Protein AF-A0A641RIV8-F1 (afdb_monomer)

Sequence (178 aa):
MSGKTATPTGSALTDTEFFAPLVSAWQPQDDQSTHAAYTASDLMTAEGSATTGEDNTLHLSFTMNHRMALAVIEMPNTVKYKFTDERIPDYAVSPATTFSGIAQPLRVNDGTYRYLVNHATPAPTIEGHYDEGSKEFTITPSGLSTGSYKRYKVDGAVTTVKDYTMQRGDYLLADGNL

Radius of gyration: 22.85 Å; Cα contacts (8 Å, |Δi|>4): 331; chains: 1; bounding box: 50×39×66 Å

Mean predicted aligned error: 6.69 Å

Organism: Bacteroides ovatus (NCBI:txid28116)

Foldseek 3Di:
DPDDDDDPPDPDDFQCRVCVVVLVPQFQALAPQDPVSVVVNFDWTWDKDWDQDPVRDIDIDTDIFTSWEKEKEFEAPWEWEDEPPPVDDIDIFGWDKDWDDSRHFYQDPVRITMGTGSQVDFGDKTWIATPVRPDIDIDGDDPTDTRYYDYDYDVNNHYHYDYDHDDPPDDQDPSRDD

pLDDT: mean 90.84, std 10.29, range [40.31, 98.56]

Nearest PDB structures (foldseek):
  4eps-assembly1_A-2  TM=7.536E-01  e=2.537E-13  Bacteroides ovatus ATCC 8483
  4wkt-assembly1_C  TM=4.722E-01  e=8.606E+00  Pseudomonas aeruginosa PAO1
  8t7u-assembly1_A  TM=2.986E-01  e=3.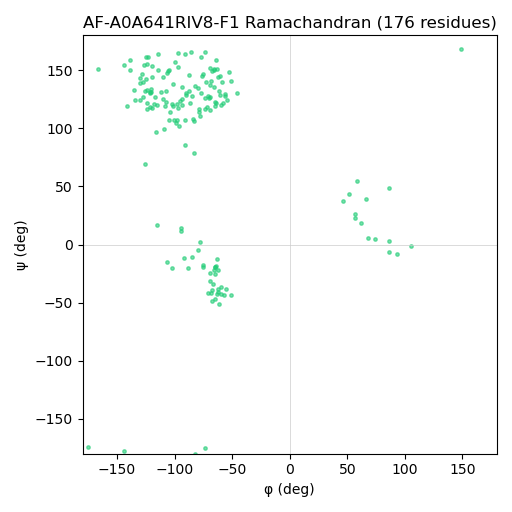696E+00  Mus musculus
  8vwh-assembly1_E  TM=3.343E-01  e=8.606E+00  Autographa californica multiple nucleopolyhedrovirus
  5nwh-assembly1_A  TM=2.648E-01  e=7.180E+00  Homo sapiens

Secondary structure (DSSP, 8-state):
--------SSPPPPHHHHTHHHHHH----SB--SHHHHHHH--EEEEEEEEE-TTSPEEEEEEEEE-SEEEEEE-S-EEEEEESSTTSPPEEE---EEE-SS-BPEE-TTS-EEEEE-TTSPPPPEEEEETTTTEEEEE---S--TT-EEEEEGGGG-EEEEEE---TT----TTS--

InterPro domains:
  IPR025049 Fimbrillin-like 1 [PF13149] (25-94)

Solvent-accessible surface area (backbone atoms only — not comparable to full-atom values): 10588 Å² total; per-residue (Å²): 138,86,86,82,78,79,76,76,90,65,80,85,70,53,39,66,66,72,41,38,72,59,65,75,68,54,70,42,55,51,59,17,54,41,72,67,44,36,57,74,36,60,50,62,50,50,50,72,50,77,49,75,47,97,86,73,46,77,46,75,49,69,59,75,41,53,60,36,14,35,44,35,39,36,59,32,71,22,39,33,40,39,42,72,54,80,89,47,75,72,45,75,31,54,60,68,68,49,64,75,40,71,34,29,51,20,74,46,96,88,66,34,31,41,40,65,35,40,61,93,48,90,51,69,51,38,29,30,29,26,69,94,64,77,41,75,51,77,44,71,70,72,96,58,45,69,55,38,73,48,81,44,54,45,88,73,33,42,67,47,78,40,84,38,77,90,55,94,84,70,62,77,44,96,77,58,51,116

Structure (mmCIF, N/CA/C/O backbone):
data_AF-A0A641RIV8-F1
#
_entry.id   AF-A0A641RIV8-F1
#
loop_
_atom_site.group_PDB
_atom_site.id
_atom_site.type_symbol
_atom_site.label_atom_id
_atom_site.label_alt_id
_atom_site.label_comp_id
_atom_site.label_asym_id
_atom_site.label_entity_id
_atom_site.label_seq_id
_atom_site.pdbx_PDB_ins_code
_atom_site.Cartn_x
_atom_site.Cartn_y
_atom_site.Cartn_z
_atom_site.occupancy
_atom_site.B_iso_or_equiv
_atom_site.auth_seq_id
_atom_site.auth_comp_id
_atom_site.auth_asym_id
_atom_site.auth_atom_id
_atom_site.pdbx_PDB_model_num
ATOM 1 N N . MET A 1 1 ? 28.780 -19.560 -31.909 1.00 43.38 1 MET A N 1
ATOM 2 C CA . MET A 1 1 ? 28.532 -18.406 -32.799 1.00 43.38 1 MET A CA 1
ATOM 3 C C . MET A 1 1 ? 29.410 -17.257 -32.331 1.00 43.38 1 MET A C 1
ATOM 5 O O . MET A 1 1 ? 29.075 -16.639 -31.334 1.00 43.38 1 MET A O 1
ATOM 9 N N . SER A 1 2 ? 30.547 -17.011 -32.986 1.00 40.31 2 SER A N 1
ATOM 10 C CA . SER A 1 2 ? 31.378 -15.835 -32.689 1.00 40.31 2 SER A CA 1
ATOM 11 C C . SER A 1 2 ? 30.914 -14.641 -33.518 1.00 40.31 2 SER A C 1
ATOM 13 O O . SER A 1 2 ? 30.757 -14.764 -34.730 1.00 40.31 2 SER A O 1
ATOM 15 N N . GLY A 1 3 ? 30.751 -13.487 -32.868 1.00 56.81 3 GLY A N 1
ATOM 16 C CA . GLY A 1 3 ? 30.917 -12.190 -33.529 1.00 56.81 3 GLY A CA 1
ATOM 17 C C . GLY A 1 3 ? 29.709 -11.598 -34.254 1.00 56.81 3 GLY A C 1
ATOM 18 O O . GLY A 1 3 ? 29.860 -11.107 -35.368 1.00 56.81 3 GLY A O 1
ATOM 19 N N . LYS A 1 4 ? 28.529 -11.558 -33.628 1.00 53.00 4 LYS A N 1
ATOM 20 C CA . LYS A 1 4 ? 27.480 -10.604 -34.033 1.00 53.00 4 LYS A CA 1
ATOM 21 C C . LYS A 1 4 ? 27.018 -9.772 -32.845 1.00 53.00 4 LYS A C 1
ATOM 23 O O . LYS A 1 4 ? 25.897 -9.916 -32.373 1.00 53.00 4 LYS A O 1
ATOM 28 N N . THR A 1 5 ? 27.897 -8.900 -32.365 1.00 52.22 5 THR A N 1
ATOM 29 C CA . THR A 1 5 ? 27.495 -7.802 -31.485 1.00 52.22 5 THR A CA 1
ATOM 30 C C . THR A 1 5 ? 26.998 -6.682 -32.389 1.00 52.22 5 THR A C 1
ATOM 32 O O . THR A 1 5 ? 27.789 -6.065 -33.100 1.00 52.22 5 THR A O 1
ATOM 35 N N . ALA A 1 6 ? 25.685 -6.460 -32.434 1.00 58.72 6 ALA A N 1
ATOM 36 C CA . ALA A 1 6 ? 25.157 -5.249 -33.046 1.00 58.72 6 ALA A CA 1
ATOM 37 C C . ALA A 1 6 ? 25.634 -4.066 -32.197 1.00 58.72 6 ALA A C 1
ATOM 39 O O . ALA A 1 6 ? 25.354 -4.021 -31.002 1.00 58.72 6 ALA A O 1
ATOM 40 N N . THR A 1 7 ? 26.396 -3.146 -32.786 1.00 52.12 7 THR A N 1
ATOM 41 C CA . THR A 1 7 ? 26.782 -1.905 -32.111 1.00 52.12 7 THR A CA 1
ATOM 42 C C . THR A 1 7 ? 25.527 -1.041 -31.968 1.00 52.12 7 THR A C 1
ATOM 44 O O . THR A 1 7 ? 24.967 -0.649 -32.997 1.00 52.12 7 THR A O 1
ATOM 47 N N . PRO A 1 8 ? 25.053 -0.743 -30.743 1.00 60.22 8 PRO A N 1
ATOM 48 C CA . PRO A 1 8 ? 23.934 0.169 -30.560 1.00 60.22 8 PRO A CA 1
ATOM 49 C C . PRO A 1 8 ? 24.326 1.527 -31.144 1.00 60.22 8 PRO A C 1
ATOM 51 O O . PRO A 1 8 ? 25.336 2.115 -30.762 1.00 60.22 8 PRO A O 1
ATOM 54 N N . THR A 1 9 ? 23.576 1.999 -32.134 1.00 54.09 9 THR A N 1
ATOM 55 C CA . THR A 1 9 ? 23.794 3.310 -32.750 1.00 54.09 9 THR A CA 1
ATOM 56 C C . THR A 1 9 ? 22.948 4.320 -31.980 1.00 54.09 9 THR A C 1
ATOM 58 O O . THR A 1 9 ? 21.795 4.563 -32.317 1.00 54.09 9 THR A O 1
ATOM 61 N N . GLY A 1 10 ? 23.499 4.840 -30.882 1.00 63.31 10 GLY A N 1
ATOM 62 C CA . GLY A 1 10 ? 22.840 5.803 -29.994 1.00 63.31 10 GLY A CA 1
ATOM 63 C C . GLY A 1 10 ? 23.297 5.659 -28.542 1.00 63.31 10 GLY A C 1
ATOM 64 O O . GLY A 1 10 ? 23.957 4.680 -28.193 1.00 63.31 10 GLY A O 1
ATOM 65 N N . SER A 1 11 ? 22.951 6.629 -27.693 1.00 70.56 11 SER A N 1
ATOM 66 C CA . SER A 1 11 ? 23.051 6.445 -26.241 1.00 70.56 11 SER A CA 1
ATOM 67 C C . SER A 1 11 ? 22.191 5.251 -25.828 1.00 70.56 11 SER A C 1
ATOM 69 O O . SER A 1 11 ? 21.085 5.085 -26.347 1.00 70.56 11 SER A O 1
ATOM 71 N N . ALA A 1 12 ? 22.685 4.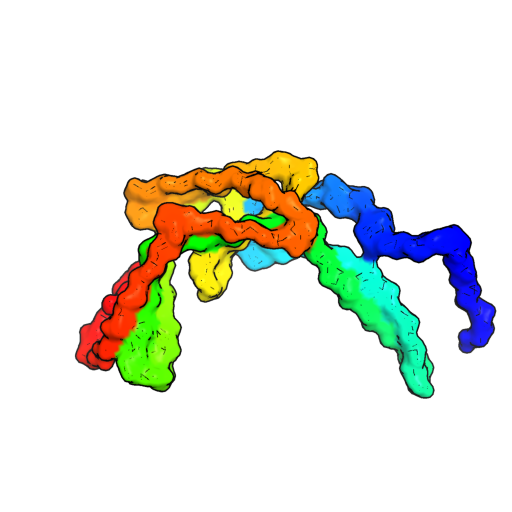426 -24.904 1.00 74.94 12 ALA A N 1
ATOM 72 C CA . ALA A 1 12 ? 21.839 3.429 -24.262 1.00 74.94 12 ALA A CA 1
ATOM 73 C C . ALA A 1 12 ? 20.676 4.163 -23.581 1.00 74.94 12 ALA A C 1
ATOM 75 O O . ALA A 1 12 ? 20.909 5.067 -2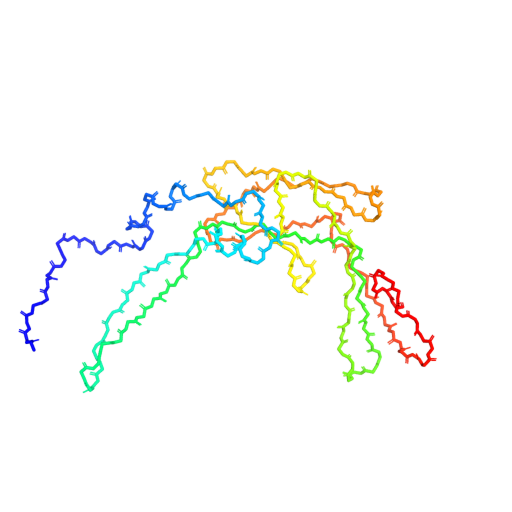2.779 1.00 74.94 12 ALA A O 1
ATOM 76 N N . LEU A 1 13 ? 19.444 3.821 -23.963 1.00 81.50 13 LEU A N 1
ATOM 77 C CA . LEU A 1 13 ? 18.256 4.346 -23.303 1.00 81.50 13 LEU A CA 1
ATOM 78 C C . LEU A 1 13 ? 18.189 3.751 -21.900 1.00 81.50 13 LEU A C 1
ATOM 80 O O . LEU A 1 13 ? 18.375 2.545 -21.730 1.00 81.50 13 LEU A O 1
ATOM 84 N N . THR A 1 14 ? 17.867 4.581 -20.918 1.00 88.50 14 THR A N 1
ATOM 85 C CA . THR A 1 14 ? 17.393 4.091 -19.626 1.00 88.50 14 THR A CA 1
ATOM 86 C C . THR A 1 14 ? 16.064 3.362 -19.818 1.00 88.50 14 THR A C 1
ATOM 88 O O . THR A 1 14 ? 15.326 3.590 -20.783 1.00 88.50 14 THR A O 1
ATOM 91 N N . ASP A 1 15 ? 15.705 2.500 -18.874 1.00 91.25 15 ASP A N 1
ATOM 92 C CA . ASP A 1 15 ? 14.422 1.799 -18.916 1.00 91.25 15 ASP A CA 1
ATOM 93 C C . ASP A 1 15 ? 13.223 2.767 -18.917 1.00 91.25 15 ASP A C 1
ATOM 95 O O . ASP A 1 15 ? 12.253 2.559 -19.643 1.00 91.25 15 ASP A O 1
ATOM 99 N N . THR A 1 16 ? 13.317 3.877 -18.181 1.00 88.94 16 THR A N 1
ATOM 100 C CA . THR A 1 16 ? 12.303 4.944 -18.174 1.00 88.94 16 THR A CA 1
ATOM 101 C C . THR A 1 16 ? 12.062 5.510 -19.571 1.00 88.94 16 THR A C 1
ATOM 103 O O . THR A 1 16 ? 10.915 5.721 -19.955 1.00 88.94 16 THR A O 1
ATOM 106 N N . GLU A 1 17 ? 13.131 5.757 -20.331 1.00 92.25 17 GLU A N 1
ATOM 107 C CA . GLU A 1 17 ? 13.045 6.304 -21.689 1.00 92.25 17 GLU A CA 1
ATOM 108 C C . GLU A 1 17 ? 12.488 5.270 -22.666 1.00 92.25 17 GLU A C 1
ATOM 110 O O . GLU A 1 17 ? 11.624 5.594 -23.481 1.00 92.25 17 GLU A O 1
ATOM 115 N N . PHE A 1 18 ? 12.925 4.014 -22.552 1.00 92.81 18 PHE A N 1
ATOM 116 C CA . PHE A 1 18 ? 12.435 2.927 -23.396 1.00 92.81 18 PHE A CA 1
ATOM 117 C C . PHE A 1 18 ? 10.931 2.670 -23.198 1.00 92.81 18 PHE A C 1
ATOM 119 O O . PHE A 1 18 ? 10.193 2.504 -24.169 1.00 92.81 18 PHE A O 1
ATOM 126 N N . PHE A 1 19 ? 10.457 2.681 -21.949 1.00 94.44 19 PHE A N 1
ATOM 127 C CA . PHE A 1 19 ? 9.056 2.430 -21.593 1.00 94.44 19 PHE A CA 1
ATOM 128 C C . PHE A 1 19 ? 8.211 3.705 -21.442 1.00 94.44 19 PHE A C 1
ATOM 130 O O . PHE A 1 19 ? 7.077 3.619 -20.967 1.00 94.44 19 PHE A O 1
ATOM 137 N N . ALA A 1 20 ? 8.706 4.876 -21.857 1.00 92.88 20 ALA A N 1
ATOM 138 C CA . ALA A 1 20 ? 8.037 6.159 -21.624 1.00 92.88 20 ALA A CA 1
ATOM 139 C C . ALA A 1 20 ? 6.546 6.190 -22.040 1.00 92.88 20 ALA A C 1
ATOM 141 O O . ALA A 1 20 ? 5.735 6.667 -21.241 1.00 92.88 20 ALA A O 1
ATOM 142 N N . PRO A 1 21 ? 6.128 5.639 -23.205 1.00 93.88 21 PRO A N 1
ATOM 143 C CA . PRO A 1 21 ? 4.711 5.611 -23.576 1.00 93.88 21 PRO A CA 1
ATOM 144 C C . PRO A 1 21 ? 3.849 4.793 -22.607 1.00 93.88 21 PRO A C 1
ATOM 146 O O . PRO A 1 21 ? 2.748 5.214 -22.259 1.00 93.88 21 PRO A O 1
ATOM 149 N N . LEU A 1 22 ? 4.357 3.644 -22.146 1.00 95.06 22 LEU A N 1
ATOM 150 C CA . LEU A 1 22 ? 3.656 2.787 -21.191 1.00 95.06 22 LEU A CA 1
ATOM 151 C C . LEU A 1 22 ? 3.550 3.476 -19.831 1.00 95.06 22 LEU A C 1
ATOM 153 O O . LEU A 1 22 ? 2.460 3.554 -19.278 1.00 95.06 22 LEU A O 1
ATOM 157 N N . VAL A 1 23 ? 4.661 4.015 -19.319 1.00 93.56 23 VAL A N 1
ATOM 158 C CA . VAL A 1 23 ? 4.701 4.703 -18.020 1.00 93.56 23 VAL A CA 1
ATOM 159 C C . VAL A 1 23 ? 3.756 5.905 -18.001 1.00 93.56 23 VAL A C 1
ATOM 161 O O . VAL A 1 23 ? 3.031 6.089 -17.030 1.00 93.56 23 VAL A O 1
ATOM 164 N N . SER A 1 24 ? 3.722 6.696 -19.079 1.00 91.31 24 SER A N 1
ATOM 165 C CA . SER A 1 24 ? 2.856 7.876 -19.169 1.00 91.31 24 SER A CA 1
ATOM 166 C C . SER A 1 24 ? 1.368 7.537 -19.259 1.00 91.31 24 SER A C 1
ATOM 168 O O . SER A 1 24 ? 0.551 8.341 -18.815 1.00 91.31 24 SER A O 1
ATOM 170 N N . ALA A 1 25 ? 1.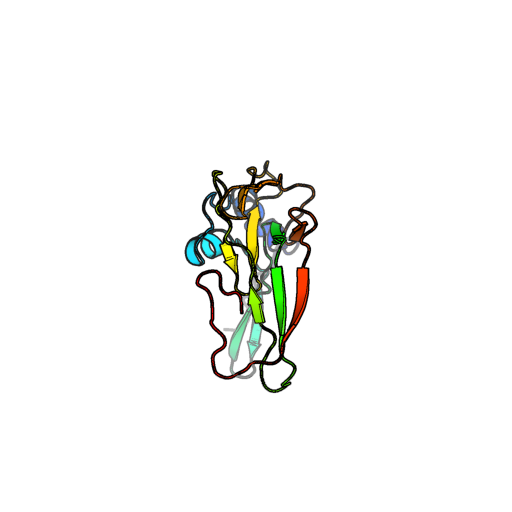008 6.406 -19.869 1.00 92.81 25 ALA A N 1
ATOM 171 C CA . ALA A 1 25 ? -0.384 5.993 -20.050 1.00 92.81 25 ALA A CA 1
ATOM 172 C C . ALA A 1 25 ? -0.908 5.107 -18.909 1.00 92.81 25 ALA A C 1
ATOM 174 O O . ALA A 1 25 ? -2.107 4.842 -18.844 1.00 92.81 25 ALA A O 1
ATOM 175 N N . TRP A 1 26 ? -0.025 4.614 -18.037 1.00 96.19 26 TRP A N 1
ATOM 176 C CA . TRP A 1 26 ? -0.400 3.685 -16.983 1.00 96.19 26 TRP A CA 1
ATOM 177 C C . TRP A 1 26 ? -1.255 4.362 -15.918 1.00 96.19 26 TRP A C 1
ATOM 179 O O . TRP A 1 26 ? -0.853 5.364 -15.325 1.00 96.19 26 TRP A O 1
ATOM 189 N N . GLN A 1 27 ? -2.408 3.769 -15.630 1.00 95.69 27 GLN A N 1
ATOM 190 C CA . GLN A 1 27 ? -3.288 4.213 -14.563 1.00 95.69 27 GLN A CA 1
ATOM 191 C C . GLN A 1 27 ? -3.546 3.037 -13.614 1.00 95.69 27 GLN A C 1
ATOM 193 O O . GLN A 1 27 ? -4.114 2.032 -14.050 1.00 95.69 27 GLN A O 1
ATOM 198 N N . PRO A 1 28 ? -3.129 3.134 -12.336 1.00 97.25 28 PRO A N 1
ATOM 199 C CA . PRO A 1 28 ? -3.549 2.199 -11.297 1.00 97.25 28 PRO A CA 1
ATOM 200 C C . PRO A 1 28 ? -5.072 2.091 -11.241 1.00 97.25 28 PRO A C 1
ATOM 202 O O . PRO A 1 28 ? -5.768 3.072 -11.511 1.00 97.25 28 PRO A O 1
ATOM 205 N N . GLN A 1 29 ? -5.593 0.923 -10.871 1.00 97.69 29 GLN A N 1
ATOM 206 C CA . GLN A 1 29 ? -7.035 0.780 -10.674 1.00 97.69 29 GLN A CA 1
ATOM 207 C C . GLN A 1 29 ? -7.503 1.630 -9.490 1.00 97.69 29 GLN A C 1
ATOM 209 O O . GLN A 1 29 ? -6.745 1.838 -8.542 1.00 97.69 29 GLN A O 1
ATOM 214 N N . ASP A 1 30 ? -8.752 2.098 -9.536 1.00 97.62 30 ASP A N 1
ATOM 215 C CA . ASP A 1 30 ? -9.359 2.787 -8.392 1.00 97.62 30 ASP A CA 1
ATOM 216 C C . ASP A 1 30 ? -9.581 1.807 -7.228 1.00 97.62 30 ASP A C 1
ATOM 218 O O . ASP A 1 30 ? -9.26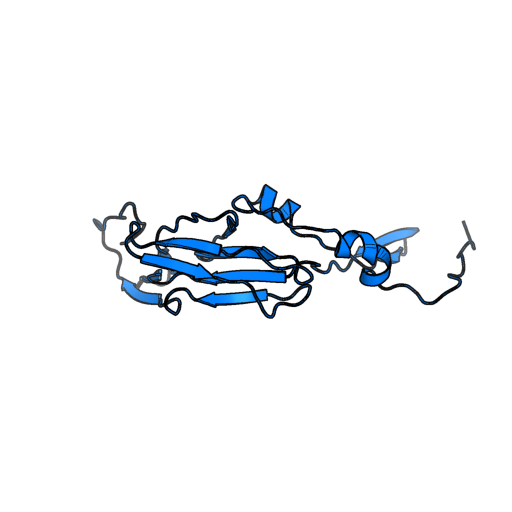1 2.104 -6.077 1.00 97.62 30 ASP A O 1
ATOM 222 N N . ASP A 1 31 ? -10.038 0.587 -7.529 1.00 98.38 31 ASP A N 1
ATOM 223 C CA . ASP A 1 31 ? -10.121 -0.485 -6.540 1.00 98.38 31 ASP A CA 1
ATOM 224 C C . ASP A 1 31 ? -8.831 -1.315 -6.513 1.00 98.38 31 ASP A C 1
ATOM 226 O O . ASP A 1 31 ? -8.557 -2.105 -7.414 1.00 98.38 31 ASP A O 1
ATOM 230 N N . GLN A 1 32 ? -8.034 -1.137 -5.458 1.00 98.56 32 GLN A N 1
ATOM 231 C CA . GLN A 1 32 ? -6.803 -1.884 -5.183 1.00 98.56 32 GLN A CA 1
ATOM 232 C C . GLN A 1 32 ? -6.927 -2.719 -3.901 1.00 98.56 32 GLN A C 1
ATOM 234 O O . GLN A 1 32 ? -5.918 -3.153 -3.352 1.00 98.56 32 GLN A O 1
ATOM 239 N N . SER A 1 33 ? -8.143 -2.962 -3.405 1.00 98.06 33 SER A N 1
ATOM 240 C CA . SER A 1 33 ? -8.389 -3.567 -2.086 1.00 98.06 33 SER A CA 1
ATOM 241 C C . SER A 1 33 ? -7.886 -5.007 -1.960 1.00 98.06 33 SER A C 1
ATOM 243 O O . SER A 1 33 ? -7.669 -5.507 -0.855 1.00 98.06 33 SER A O 1
ATOM 245 N N . THR A 1 34 ? -7.669 -5.678 -3.093 1.00 98.06 34 THR A N 1
ATOM 246 C CA . THR A 1 34 ? -7.151 -7.044 -3.159 1.00 98.06 34 THR A CA 1
ATOM 247 C C . THR A 1 34 ? -5.692 -7.066 -3.586 1.00 98.06 34 THR A C 1
ATOM 249 O O . THR A 1 34 ? -5.243 -6.247 -4.389 1.00 98.06 34 THR A O 1
ATOM 252 N N . HIS A 1 35 ? -4.949 -8.073 -3.120 1.00 97.44 35 HIS A N 1
ATOM 253 C CA . HIS A 1 35 ? -3.560 -8.267 -3.541 1.00 97.44 35 HIS A CA 1
ATOM 254 C C . HIS A 1 35 ? -3.435 -8.362 -5.071 1.00 97.44 35 HIS A C 1
ATOM 256 O O . HIS A 1 35 ? -2.501 -7.818 -5.645 1.00 97.44 35 HIS A O 1
ATOM 262 N N . ALA A 1 36 ? -4.381 -9.020 -5.748 1.00 98.31 36 ALA A N 1
ATOM 263 C CA . ALA A 1 36 ? -4.361 -9.149 -7.203 1.00 98.31 36 ALA A CA 1
ATOM 264 C C . ALA A 1 36 ? -4.531 -7.795 -7.914 1.00 98.31 36 ALA A C 1
ATOM 266 O O . ALA A 1 36 ? -3.747 -7.485 -8.808 1.00 98.31 36 ALA A O 1
ATOM 267 N N . ALA A 1 37 ? -5.506 -6.979 -7.499 1.00 98.50 37 ALA A N 1
ATOM 268 C CA . ALA A 1 37 ? -5.747 -5.661 -8.092 1.00 98.50 37 ALA A CA 1
ATOM 269 C C . ALA A 1 37 ? -4.599 -4.678 -7.809 1.00 98.50 37 ALA A C 1
ATOM 271 O O . ALA A 1 37 ? -4.164 -3.948 -8.703 1.00 98.50 37 ALA A O 1
ATOM 272 N N . TYR A 1 38 ? -4.048 -4.719 -6.593 1.00 98.44 38 TYR A N 1
ATOM 273 C CA . TYR A 1 38 ? -2.866 -3.947 -6.220 1.00 98.44 38 TYR A CA 1
ATOM 274 C C . TYR A 1 38 ? -1.646 -4.339 -7.065 1.00 98.44 38 TYR A C 1
ATOM 276 O O . TYR A 1 38 ? -1.029 -3.481 -7.690 1.00 98.44 38 TYR A O 1
ATOM 284 N N . THR A 1 39 ? -1.318 -5.635 -7.159 1.00 97.88 39 THR A N 1
ATOM 285 C CA . THR A 1 39 ? -0.185 -6.112 -7.972 1.00 97.88 39 THR A CA 1
ATOM 286 C C . THR A 1 39 ? -0.378 -5.806 -9.456 1.00 97.88 39 THR A C 1
ATOM 288 O O . THR A 1 39 ? 0.577 -5.423 -10.121 1.00 97.88 39 THR A O 1
ATOM 291 N N . ALA A 1 40 ? -1.602 -5.918 -9.978 1.00 98.19 40 ALA A N 1
ATOM 292 C CA . ALA A 1 40 ? -1.909 -5.541 -11.356 1.00 98.19 40 ALA A CA 1
ATOM 293 C C . ALA A 1 40 ? -1.760 -4.033 -11.612 1.00 98.19 40 ALA A C 1
ATOM 295 O O . ALA A 1 40 ? -1.585 -3.637 -12.758 1.00 98.19 40 ALA A O 1
ATOM 296 N N . SER A 1 41 ? -1.820 -3.203 -10.569 1.00 98.06 41 SER A N 1
ATOM 297 C CA . SER A 1 41 ? -1.635 -1.752 -10.651 1.00 98.06 41 SER A CA 1
ATOM 298 C C . SER A 1 41 ? -0.169 -1.318 -10.508 1.00 98.06 41 SER A C 1
ATOM 300 O O . SER A 1 41 ? 0.188 -0.218 -10.939 1.00 98.06 41 SER A O 1
ATOM 302 N N . ASP A 1 42 ? 0.688 -2.166 -9.931 1.00 98.12 42 ASP A N 1
ATOM 303 C CA . ASP A 1 42 ? 2.088 -1.865 -9.614 1.00 98.12 42 ASP A CA 1
ATOM 304 C C . ASP A 1 42 ? 3.022 -2.063 -10.815 1.00 98.12 42 ASP A C 1
ATOM 306 O O . ASP A 1 42 ? 3.721 -3.071 -10.952 1.00 98.12 42 ASP A O 1
ATOM 310 N N . LEU A 1 43 ? 3.031 -1.079 -11.718 1.00 97.56 43 LEU A N 1
ATOM 311 C CA . LEU A 1 43 ? 3.952 -1.081 -12.848 1.00 97.56 43 LEU A CA 1
ATOM 312 C C . LEU A 1 43 ? 5.399 -0.970 -12.360 1.00 97.56 43 LEU A C 1
ATOM 314 O O . LEU A 1 43 ? 5.797 0.037 -11.769 1.00 97.56 43 LEU A O 1
ATOM 318 N N . MET A 1 44 ? 6.207 -1.958 -12.734 1.00 97.31 44 MET A N 1
ATOM 319 C CA . MET A 1 44 ? 7.658 -1.900 -12.642 1.00 97.31 44 MET A CA 1
ATOM 320 C C . MET A 1 44 ? 8.286 -2.064 -14.026 1.00 97.31 44 MET A C 1
ATOM 322 O O . MET A 1 44 ? 7.812 -2.852 -14.843 1.00 97.31 44 MET A O 1
ATOM 326 N N . THR A 1 45 ? 9.384 -1.360 -14.280 1.00 96.69 45 THR A N 1
ATOM 327 C CA . THR A 1 45 ? 10.221 -1.572 -15.474 1.00 96.69 45 THR A CA 1
ATOM 328 C C . THR A 1 45 ? 11.653 -1.846 -15.052 1.00 96.69 45 THR A C 1
ATOM 330 O O . THR A 1 45 ? 12.023 -1.526 -13.926 1.00 96.69 45 THR A O 1
ATOM 333 N N . ALA A 1 46 ? 12.458 -2.417 -15.943 1.00 95.12 46 ALA A N 1
ATOM 334 C CA . ALA A 1 46 ? 13.861 -2.666 -15.660 1.00 95.12 46 ALA A CA 1
ATOM 335 C C . ALA A 1 46 ? 14.757 -2.363 -16.846 1.00 95.12 46 ALA A C 1
ATOM 337 O O . ALA A 1 46 ? 14.388 -2.570 -18.004 1.00 95.12 46 ALA A O 1
ATOM 338 N N . GLU A 1 47 ? 15.980 -1.976 -16.507 1.00 90.94 47 GLU A N 1
ATOM 339 C CA . GLU A 1 47 ? 17.128 -2.134 -17.381 1.00 90.94 47 GLU A CA 1
ATOM 340 C C . GLU A 1 47 ? 17.680 -3.553 -17.184 1.00 90.94 47 GLU A C 1
ATOM 342 O O . GLU A 1 47 ? 17.881 -4.008 -16.052 1.00 90.94 47 GLU A O 1
ATOM 347 N N . GLY A 1 48 ?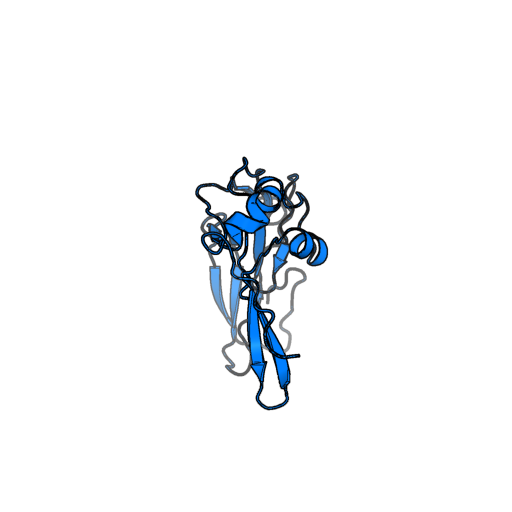 17.850 -4.276 -18.291 1.00 89.25 48 GLY A N 1
ATOM 348 C CA . GLY A 1 48 ? 18.352 -5.645 -18.296 1.00 89.25 48 GLY A CA 1
ATOM 349 C C . GLY A 1 48 ? 19.825 -5.700 -18.684 1.00 89.25 48 GLY A C 1
ATOM 350 O O . GLY A 1 48 ? 20.240 -5.042 -19.636 1.00 89.25 48 GLY A O 1
ATOM 351 N N . SER A 1 49 ? 20.606 -6.531 -18.000 1.00 88.88 49 SER A N 1
ATOM 352 C CA . SER A 1 49 ? 21.977 -6.866 -18.389 1.00 88.88 49 SER A CA 1
ATOM 353 C C . SER A 1 49 ? 22.087 -8.338 -18.773 1.00 88.88 49 SER A C 1
ATOM 355 O O . SER A 1 49 ? 21.338 -9.187 -18.284 1.00 88.88 49 SER A O 1
ATOM 357 N N . ALA A 1 50 ? 23.015 -8.634 -19.682 1.00 91.50 50 ALA A N 1
ATOM 358 C CA . ALA A 1 50 ? 23.287 -9.981 -20.156 1.00 91.50 50 ALA A CA 1
ATOM 359 C C . ALA A 1 50 ? 24.779 -10.290 -20.015 1.00 91.50 50 ALA A C 1
ATOM 361 O O . ALA A 1 50 ? 25.619 -9.544 -20.521 1.00 91.50 50 ALA A O 1
ATOM 362 N N . THR A 1 51 ? 25.115 -11.395 -19.355 1.00 91.38 51 THR A N 1
ATOM 363 C CA . THR A 1 51 ? 26.492 -11.885 -19.214 1.00 91.38 51 THR A CA 1
ATOM 364 C C . THR A 1 51 ? 26.575 -13.347 -19.632 1.00 91.38 51 THR A C 1
ATOM 366 O O . THR A 1 51 ? 25.617 -14.103 -19.501 1.00 91.38 51 THR A O 1
ATOM 369 N N . THR A 1 52 ? 27.706 -13.757 -20.204 1.00 92.88 52 THR A N 1
ATOM 370 C CA . THR A 1 52 ? 27.952 -15.164 -20.556 1.00 92.88 52 THR A CA 1
ATOM 371 C C . THR A 1 52 ? 28.737 -15.823 -19.426 1.00 92.88 52 THR A C 1
ATOM 373 O O . THR A 1 52 ? 29.795 -15.317 -19.054 1.00 92.88 52 THR A O 1
ATOM 376 N N . GLY A 1 53 ? 28.208 -16.911 -18.870 1.00 87.00 53 GLY A N 1
ATOM 377 C CA . GLY A 1 53 ? 28.878 -17.753 -17.884 1.00 87.00 53 GLY A CA 1
ATOM 378 C C . GLY A 1 53 ? 29.979 -18.617 -18.505 1.00 87.00 53 GLY A C 1
ATOM 379 O O . GLY A 1 53 ? 30.063 -18.775 -19.725 1.00 87.00 53 GLY A O 1
ATOM 380 N N . GLU A 1 54 ? 30.833 -19.195 -17.660 1.00 87.94 54 GLU A N 1
ATOM 381 C CA . GLU A 1 54 ? 31.985 -20.018 -18.079 1.00 87.94 54 GLU A CA 1
ATOM 382 C C . GLU A 1 54 ? 31.583 -21.287 -18.859 1.00 87.94 54 GLU A C 1
ATOM 384 O O . GLU A 1 54 ? 32.368 -21.821 -19.640 1.00 87.94 54 GLU A O 1
ATOM 389 N N . ASP A 1 55 ? 30.341 -21.745 -18.699 1.00 90.44 55 ASP A N 1
ATOM 390 C CA . ASP A 1 55 ? 29.739 -22.907 -19.362 1.00 90.44 55 ASP A CA 1
ATOM 391 C C . ASP A 1 55 ? 28.948 -22.552 -20.641 1.00 90.44 55 ASP A C 1
ATOM 393 O O . ASP A 1 55 ? 28.194 -23.379 -21.157 1.00 90.44 55 ASP A O 1
ATOM 397 N N . ASN A 1 56 ? 29.116 -21.336 -21.175 1.00 87.81 56 ASN A N 1
ATOM 398 C CA . ASN A 1 56 ? 28.321 -20.763 -22.270 1.00 87.81 56 ASN A CA 1
ATOM 399 C C . ASN A 1 56 ? 26.820 -20.586 -21.957 1.00 87.81 56 ASN A C 1
ATOM 401 O O . ASN A 1 56 ? 26.024 -20.419 -22.888 1.00 87.81 56 ASN A O 1
ATOM 405 N N . THR A 1 57 ? 26.403 -20.577 -20.687 1.00 92.69 57 THR A N 1
ATOM 406 C CA . THR A 1 57 ? 25.054 -20.112 -20.336 1.00 92.69 57 THR A CA 1
ATOM 407 C C . THR A 1 57 ? 24.957 -18.589 -20.403 1.00 92.69 57 THR A C 1
ATOM 409 O O . THR A 1 57 ? 25.918 -17.864 -20.155 1.00 92.69 57 THR A O 1
ATOM 412 N N . LEU A 1 58 ? 23.783 -18.082 -20.784 1.00 94.25 58 LEU A N 1
ATOM 413 C CA . LEU A 1 58 ? 23.492 -16.651 -20.772 1.00 94.25 58 LEU A CA 1
ATOM 414 C C . LEU A 1 58 ? 22.739 -16.311 -19.485 1.00 94.25 58 LEU A C 1
ATOM 416 O O . LEU A 1 58 ? 21.623 -16.786 -19.276 1.00 94.25 58 LEU A O 1
ATOM 420 N N . HIS A 1 59 ? 23.327 -15.470 -18.644 1.00 92.31 59 HIS A N 1
ATOM 421 C CA . HIS A 1 59 ? 22.677 -14.929 -17.460 1.00 92.31 59 HIS A CA 1
ATOM 422 C C . HIS A 1 59 ? 22.048 -13.582 -17.797 1.00 92.31 59 HIS A C 1
ATOM 424 O O . HIS A 1 59 ? 22.727 -12.674 -18.274 1.00 92.31 59 HIS A O 1
ATOM 430 N N . LEU A 1 60 ? 20.748 -13.458 -17.533 1.00 93.81 60 LEU A N 1
ATOM 431 C CA . LEU A 1 60 ? 20.011 -12.204 -17.642 1.00 93.81 60 LEU A CA 1
ATOM 432 C C . LEU A 1 60 ? 19.690 -11.702 -16.236 1.00 93.81 60 LEU A C 1
ATOM 434 O O . LEU A 1 60 ? 19.217 -12.468 -15.398 1.00 93.81 60 LEU A O 1
ATOM 438 N N . SER A 1 61 ? 19.952 -10.429 -15.968 1.00 93.69 61 SER A N 1
ATOM 439 C CA . SER A 1 61 ? 19.625 -9.775 -14.698 1.00 93.69 61 SER A CA 1
ATOM 440 C C . SER A 1 61 ? 18.826 -8.510 -14.960 1.00 93.69 61 SER A C 1
ATOM 442 O O . SER A 1 61 ? 19.127 -7.777 -15.896 1.00 93.69 61 SER A O 1
ATOM 444 N N . PHE A 1 62 ? 17.816 -8.254 -14.130 1.00 93.81 62 PHE A N 1
ATOM 445 C CA . PHE A 1 62 ? 16.910 -7.116 -14.271 1.00 93.81 62 PHE A CA 1
ATOM 446 C C . PHE A 1 62 ? 16.801 -6.379 -12.939 1.00 93.81 62 PHE A C 1
ATOM 448 O O . PHE A 1 62 ? 16.425 -6.980 -11.931 1.00 93.81 62 PHE A O 1
ATOM 455 N N . THR A 1 63 ? 17.092 -5.079 -12.941 1.00 92.50 63 THR A N 1
ATOM 456 C CA . THR A 1 63 ? 16.858 -4.207 -11.782 1.00 92.50 63 THR A CA 1
ATOM 457 C C . THR A 1 63 ? 15.526 -3.497 -11.972 1.00 92.50 63 THR A C 1
ATOM 459 O O . THR A 1 63 ? 15.433 -2.556 -12.757 1.00 92.50 63 THR A O 1
ATOM 462 N N . MET A 1 64 ? 14.488 -3.978 -11.286 1.00 94.56 64 MET A N 1
ATOM 463 C CA . MET A 1 64 ? 13.125 -3.455 -11.409 1.00 94.56 64 MET A CA 1
ATOM 464 C C . MET A 1 64 ? 12.944 -2.171 -10.587 1.00 94.56 64 MET A C 1
ATOM 466 O O . MET A 1 64 ? 13.317 -2.122 -9.416 1.00 94.56 64 MET A O 1
ATOM 470 N N . ASN A 1 65 ? 12.315 -1.160 -11.181 1.00 95.06 65 ASN A N 1
ATOM 471 C CA . ASN A 1 65 ? 11.957 0.107 -10.550 1.00 95.06 65 ASN A CA 1
ATOM 472 C C . ASN A 1 65 ? 10.443 0.322 -10.614 1.00 95.06 65 ASN A C 1
ATOM 474 O O . ASN A 1 65 ? 9.854 0.224 -11.692 1.00 95.06 65 ASN A O 1
ATOM 478 N N . HIS A 1 66 ? 9.829 0.680 -9.484 1.00 96.94 66 HIS A N 1
ATOM 479 C CA . HIS A 1 66 ? 8.420 1.078 -9.429 1.00 96.94 66 HIS A CA 1
ATOM 480 C C . HIS A 1 66 ? 8.182 2.377 -10.199 1.00 96.94 66 HIS A C 1
ATOM 482 O O . HIS A 1 66 ? 8.934 3.347 -10.074 1.00 96.94 66 HIS A O 1
ATOM 488 N N . ARG A 1 67 ? 7.104 2.404 -10.983 1.00 96.31 67 ARG A N 1
ATOM 489 C CA . ARG A 1 67 ? 6.729 3.552 -11.819 1.00 96.31 67 ARG A CA 1
ATOM 490 C C . ARG A 1 67 ? 5.612 4.394 -11.242 1.00 96.31 67 ARG A C 1
ATOM 492 O O . ARG A 1 67 ? 5.501 5.571 -11.577 1.00 96.31 67 ARG A O 1
ATOM 499 N N . MET A 1 68 ? 4.846 3.825 -10.326 1.00 96.06 68 MET A N 1
ATOM 500 C CA . MET A 1 68 ? 3.831 4.544 -9.571 1.00 96.06 68 MET A CA 1
ATOM 501 C C . MET A 1 68 ? 4.418 5.103 -8.276 1.00 96.06 68 MET A C 1
ATOM 503 O O . MET A 1 68 ? 5.510 4.723 -7.849 1.00 96.06 68 MET A O 1
ATOM 507 N N . ALA A 1 69 ? 3.702 6.041 -7.670 1.00 96.62 69 ALA A N 1
ATOM 508 C CA . ALA A 1 69 ? 3.985 6.487 -6.318 1.00 96.62 69 ALA A CA 1
ATOM 509 C C . ALA A 1 69 ? 3.025 5.806 -5.338 1.00 96.62 69 ALA A C 1
ATOM 511 O O . ALA A 1 69 ? 1.936 5.385 -5.722 1.00 96.62 69 ALA A O 1
ATOM 512 N N . LEU A 1 70 ? 3.412 5.714 -4.070 1.00 98.06 70 LEU A N 1
ATOM 513 C CA . LEU A 1 70 ? 2.660 4.974 -3.061 1.00 98.06 70 LEU A CA 1
ATOM 514 C C . LEU A 1 70 ? 2.166 5.890 -1.933 1.00 98.06 70 LEU A C 1
ATOM 516 O O . LEU A 1 70 ? 2.956 6.500 -1.209 1.00 98.06 70 LEU A O 1
ATOM 520 N N . ALA A 1 71 ? 0.853 5.940 -1.730 1.00 98.12 71 ALA A N 1
ATOM 521 C CA . ALA A 1 71 ? 0.257 6.453 -0.505 1.00 98.12 71 ALA A CA 1
ATOM 522 C C . ALA A 1 71 ? 0.173 5.320 0.528 1.00 98.12 71 ALA A C 1
ATOM 524 O O . ALA A 1 71 ? -0.438 4.280 0.283 1.00 98.12 71 ALA A O 1
ATOM 525 N N . VAL A 1 72 ? 0.795 5.525 1.688 1.00 97.94 72 VAL A N 1
ATOM 526 C CA . VAL A 1 72 ? 0.697 4.628 2.845 1.00 97.94 72 VAL A CA 1
ATOM 527 C C . VAL A 1 72 ? -0.153 5.318 3.901 1.00 97.94 72 VAL A C 1
ATOM 529 O O . VAL A 1 72 ? 0.173 6.426 4.318 1.00 97.94 72 VAL A O 1
ATOM 532 N N . ILE A 1 73 ? -1.236 4.685 4.324 1.00 97.44 73 ILE A N 1
ATOM 533 C CA . ILE A 1 73 ? -2.214 5.246 5.252 1.00 97.44 73 ILE A CA 1
ATOM 534 C C . ILE A 1 73 ? -2.059 4.535 6.590 1.00 97.44 73 ILE A C 1
ATOM 536 O O . ILE A 1 73 ? -2.212 3.316 6.687 1.00 97.44 73 ILE A O 1
ATOM 540 N N . GLU A 1 74 ? -1.742 5.312 7.615 1.00 95.50 74 GLU A N 1
ATOM 541 C CA . GLU A 1 74 ? -1.628 4.864 8.996 1.00 95.50 74 GLU A CA 1
ATOM 542 C C . GLU A 1 74 ? -2.887 5.291 9.755 1.00 95.50 74 GLU A C 1
ATOM 544 O O . GLU A 1 74 ? -3.195 6.486 9.837 1.00 95.50 74 GLU A O 1
ATOM 549 N N . MET A 1 75 ? -3.607 4.314 10.308 1.00 94.25 75 MET A N 1
ATOM 550 C CA . MET A 1 75 ? -4.824 4.561 11.081 1.00 94.25 75 MET A CA 1
ATOM 551 C C . MET A 1 75 ? -4.504 4.810 12.566 1.00 94.25 75 MET A C 1
ATOM 553 O O . MET A 1 75 ? -3.566 4.212 13.104 1.00 94.25 75 MET A O 1
ATOM 557 N N . PRO A 1 76 ? -5.271 5.679 13.249 1.00 90.81 76 PRO A N 1
ATOM 558 C CA . PRO A 1 76 ? -5.136 5.929 14.682 1.00 90.81 76 PRO A CA 1
ATOM 559 C C . PRO A 1 76 ? -5.698 4.753 15.489 1.00 90.81 76 PRO A C 1
ATOM 561 O O . PRO A 1 76 ? -6.116 3.743 14.929 1.00 90.81 76 PRO A O 1
ATOM 564 N N . ASN A 1 77 ? -5.732 4.894 16.815 1.00 83.38 77 ASN A N 1
ATOM 565 C CA . ASN A 1 77 ? -6.321 3.927 17.747 1.00 83.38 77 ASN A CA 1
ATOM 566 C C . ASN A 1 77 ? -5.725 2.515 17.632 1.00 83.38 77 ASN A C 1
ATOM 568 O O . ASN A 1 77 ? -6.361 1.541 18.028 1.00 83.38 77 ASN A O 1
ATOM 572 N N . THR A 1 78 ? -4.501 2.392 17.112 1.00 82.56 78 THR A N 1
ATOM 573 C CA . THR A 1 78 ? -3.815 1.102 17.105 1.00 82.56 78 THR A CA 1
ATOM 574 C C . THR A 1 78 ? -3.390 0.778 18.535 1.00 82.56 78 THR A C 1
ATOM 576 O O . THR A 1 78 ? -2.620 1.524 19.146 1.00 82.56 78 THR A O 1
ATOM 579 N N . VAL A 1 79 ? -3.895 -0.319 19.091 1.00 88.31 79 VAL A N 1
ATOM 580 C CA . VAL A 1 79 ? -3.493 -0.821 20.407 1.00 88.31 79 VAL A CA 1
ATOM 581 C C . VAL A 1 79 ? -2.394 -1.846 20.202 1.00 88.31 79 VAL A C 1
ATOM 583 O O . VAL A 1 79 ? -2.601 -2.859 19.543 1.00 88.31 79 VAL A O 1
ATOM 586 N N . LYS A 1 80 ? -1.221 -1.588 20.774 1.00 91.38 80 LYS A N 1
ATOM 587 C CA . LYS A 1 80 ? -0.091 -2.509 20.766 1.00 91.38 80 LYS A CA 1
ATOM 588 C C . LYS A 1 80 ? 0.054 -3.147 22.143 1.00 91.38 80 LYS A C 1
ATOM 590 O O . LYS A 1 80 ? 0.508 -2.502 23.086 1.00 91.38 80 LYS A O 1
ATOM 595 N N . TYR A 1 81 ? -0.311 -4.413 22.242 1.00 93.31 81 TYR A N 1
ATOM 596 C CA . TYR A 1 81 ? -0.078 -5.257 23.400 1.00 93.31 81 TYR A CA 1
ATOM 597 C C . TYR A 1 81 ? 1.371 -5.736 23.388 1.00 93.31 81 TYR A C 1
ATOM 599 O O . TYR A 1 81 ? 1.792 -6.474 22.495 1.00 93.31 81 TYR A O 1
ATOM 607 N N . LYS A 1 82 ? 2.133 -5.290 24.382 1.00 94.56 82 LYS A N 1
ATOM 608 C CA . LYS A 1 82 ? 3.466 -5.794 24.683 1.00 94.56 82 LYS A CA 1
ATOM 609 C C . LYS A 1 82 ? 3.331 -6.803 25.810 1.00 94.56 82 LYS A C 1
ATOM 611 O O . LYS A 1 82 ? 3.042 -6.432 26.949 1.00 94.56 82 LYS A O 1
ATOM 616 N N . PHE A 1 83 ? 3.487 -8.081 25.493 1.00 94.88 83 PHE A N 1
ATOM 617 C CA . PHE A 1 83 ? 3.331 -9.106 26.513 1.00 94.88 83 PHE A CA 1
ATOM 618 C C . PHE A 1 83 ? 4.518 -9.109 27.470 1.00 94.88 83 PHE A C 1
ATOM 620 O O . PHE A 1 83 ? 5.667 -8.946 27.063 1.00 94.88 83 PHE A O 1
ATOM 627 N N . THR A 1 84 ? 4.240 -9.287 28.760 1.00 93.94 84 THR A N 1
ATOM 628 C CA . THR A 1 84 ? 5.291 -9.348 29.787 1.00 93.94 84 THR A CA 1
ATOM 629 C C . THR A 1 84 ? 6.134 -10.620 29.686 1.00 93.94 84 THR A C 1
ATOM 631 O O . THR A 1 84 ? 7.288 -10.621 30.105 1.00 93.94 84 THR A O 1
ATOM 634 N N . ASP A 1 85 ? 5.584 -11.689 29.105 1.00 93.12 85 ASP A N 1
ATOM 635 C CA . ASP A 1 85 ? 6.332 -12.884 28.715 1.00 93.12 85 ASP A CA 1
ATOM 636 C C . ASP A 1 85 ? 6.968 -12.678 27.336 1.00 93.12 85 ASP A C 1
ATOM 638 O O . ASP A 1 85 ? 6.285 -12.715 26.313 1.00 93.12 85 ASP A O 1
ATOM 642 N N . GLU A 1 86 ? 8.290 -12.510 27.308 1.00 90.81 86 GLU A N 1
ATOM 643 C CA . GLU A 1 86 ? 9.070 -12.204 26.099 1.00 90.81 86 GLU A CA 1
ATOM 644 C C . GLU A 1 86 ? 9.021 -13.298 25.018 1.00 90.81 86 GLU A C 1
ATOM 646 O O . GLU A 1 86 ? 9.439 -13.075 23.882 1.00 90.81 86 GLU A O 1
ATOM 651 N N . ARG A 1 87 ? 8.515 -14.495 25.340 1.00 93.62 87 ARG A N 1
ATOM 652 C CA . ARG A 1 87 ? 8.312 -15.569 24.353 1.00 93.62 87 ARG A CA 1
ATOM 653 C C . ARG A 1 87 ? 7.106 -15.310 23.455 1.00 93.62 87 ARG A C 1
ATOM 655 O O . ARG A 1 87 ? 6.980 -15.960 22.417 1.00 93.62 87 ARG A O 1
ATOM 662 N N . ILE A 1 88 ? 6.208 -14.416 23.864 1.00 91.94 88 ILE A N 1
ATOM 663 C CA . ILE A 1 88 ? 5.004 -14.062 23.120 1.00 91.94 88 ILE A CA 1
ATOM 664 C C . ILE A 1 88 ? 5.305 -12.777 22.339 1.00 91.94 88 ILE A C 1
ATOM 666 O O . ILE A 1 88 ? 5.649 -11.765 22.948 1.00 91.94 88 ILE A O 1
ATOM 670 N N . PRO A 1 89 ? 5.201 -12.792 20.998 1.00 91.00 89 PRO A N 1
ATOM 671 C CA . PRO A 1 89 ? 5.460 -11.602 20.203 1.00 91.00 89 PRO A CA 1
ATOM 672 C C . PRO A 1 89 ? 4.416 -10.519 20.479 1.00 91.00 89 PRO A C 1
ATOM 674 O O . PRO A 1 89 ? 3.256 -10.822 20.766 1.00 91.00 89 PRO A O 1
ATOM 677 N N . ASP A 1 90 ? 4.826 -9.260 20.326 1.00 91.19 90 ASP A N 1
ATOM 678 C CA . ASP A 1 90 ? 3.918 -8.117 20.380 1.00 91.19 90 ASP A CA 1
ATOM 679 C C . ASP A 1 90 ? 2.718 -8.324 19.446 1.00 91.19 90 ASP A C 1
ATOM 681 O O . ASP A 1 90 ? 2.856 -8.787 18.309 1.00 91.19 90 ASP A O 1
ATOM 685 N N . TYR A 1 91 ? 1.548 -7.905 19.911 1.00 89.69 91 TYR A N 1
ATOM 686 C CA . TYR A 1 91 ? 0.300 -8.018 19.173 1.00 89.69 91 TYR A CA 1
ATOM 687 C C . TYR A 1 91 ? -0.320 -6.636 18.979 1.00 89.69 91 TYR A C 1
ATOM 689 O O . TYR A 1 91 ? -0.419 -5.858 19.924 1.00 89.69 91 TYR A O 1
ATOM 697 N N . ALA A 1 92 ? -0.703 -6.301 17.747 1.00 89.44 92 ALA A N 1
ATOM 698 C CA . ALA A 1 92 ? -1.280 -5.005 17.421 1.00 89.44 92 ALA A CA 1
ATOM 699 C C . ALA A 1 92 ? -2.685 -5.163 16.840 1.00 89.44 92 ALA A C 1
ATOM 701 O O . ALA A 1 92 ? -2.909 -5.966 15.933 1.00 89.44 92 ALA A O 1
ATOM 702 N N . VAL A 1 93 ? -3.606 -4.352 17.345 1.00 88.25 93 VAL A N 1
ATOM 703 C CA 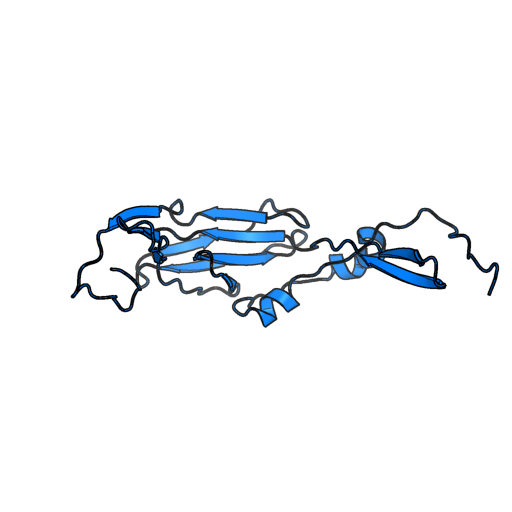. VAL A 1 93 ? -4.992 -4.261 16.895 1.00 88.25 93 VAL A CA 1
ATOM 704 C C . VAL A 1 93 ? -5.194 -2.874 16.319 1.00 88.25 93 VAL A C 1
ATOM 706 O O . VAL A 1 93 ? -5.008 -1.887 17.024 1.00 88.25 93 VAL A O 1
ATOM 709 N N . SER A 1 94 ? -5.563 -2.790 15.047 1.00 85.75 94 SER A N 1
ATOM 710 C CA . SER A 1 94 ? -5.917 -1.527 14.389 1.00 85.75 94 SER A CA 1
ATOM 711 C C . SER A 1 94 ? -7.427 -1.475 14.176 1.00 85.75 94 SER A C 1
ATOM 713 O O . SER A 1 94 ? -8.029 -2.525 13.935 1.00 85.75 94 SER A O 1
ATOM 715 N N . PRO A 1 95 ? -8.048 -0.284 14.223 1.00 82.56 95 PRO A N 1
ATOM 716 C CA . PRO A 1 95 ? -9.490 -0.166 14.075 1.00 82.56 95 PRO A CA 1
ATOM 717 C C . PRO A 1 95 ? -9.953 -0.694 12.717 1.00 82.56 95 PRO A C 1
ATOM 719 O O . PRO A 1 95 ? -9.291 -0.503 11.687 1.00 82.56 95 PRO A O 1
ATOM 722 N N . ALA A 1 96 ? -11.134 -1.311 12.708 1.00 85.50 96 ALA A N 1
ATOM 723 C CA . ALA A 1 96 ? -11.839 -1.589 11.468 1.00 85.50 96 ALA A CA 1
ATOM 724 C C . ALA A 1 96 ? -12.038 -0.270 10.705 1.00 85.50 96 ALA A C 1
ATOM 726 O O . ALA A 1 96 ? -12.485 0.730 11.270 1.00 85.50 96 ALA A O 1
ATOM 727 N N . THR A 1 97 ? -11.637 -0.260 9.436 1.00 92.94 97 THR A N 1
ATOM 728 C CA . THR A 1 97 ? -11.719 0.910 8.558 1.00 92.94 97 THR A CA 1
ATOM 729 C C . THR A 1 97 ? -12.468 0.511 7.303 1.00 92.94 97 THR A C 1
ATOM 731 O O . THR A 1 97 ? -12.145 -0.511 6.696 1.00 92.94 97 THR A O 1
ATOM 734 N N . THR A 1 98 ? -13.433 1.329 6.905 1.00 95.81 98 THR A N 1
ATOM 735 C CA . THR A 1 98 ? -14.207 1.134 5.679 1.00 95.81 98 THR A CA 1
ATOM 736 C C . THR A 1 98 ? -13.947 2.309 4.754 1.00 95.81 98 THR A C 1
ATOM 738 O O . THR A 1 98 ? -14.127 3.461 5.152 1.00 95.81 98 THR A O 1
ATOM 741 N N . PHE A 1 99 ? -13.544 2.029 3.517 1.00 97.44 99 PHE A N 1
ATOM 742 C CA . PHE A 1 99 ? -13.374 3.054 2.490 1.00 97.44 99 PHE A CA 1
ATOM 743 C C . PHE A 1 99 ? -14.677 3.242 1.718 1.00 97.44 99 PHE A C 1
ATOM 745 O O . PHE A 1 99 ? -15.274 2.277 1.242 1.00 97.44 99 PHE A O 1
ATOM 752 N N . SER A 1 100 ? -15.125 4.488 1.604 1.00 96.00 100 SER A N 1
ATOM 753 C CA . SER A 1 100 ? -16.398 4.862 0.974 1.00 96.00 100 SER A CA 1
ATOM 754 C C . SER A 1 100 ? -16.232 5.515 -0.398 1.00 96.00 100 SER A C 1
ATOM 756 O O . SER A 1 100 ? -17.211 5.634 -1.132 1.00 96.00 100 SER A O 1
ATOM 758 N N . GLY A 1 101 ? -15.016 5.950 -0.741 1.00 95.69 101 GLY A N 1
ATOM 759 C CA . GLY A 1 101 ? -14.701 6.560 -2.033 1.00 95.69 101 GLY A CA 1
ATOM 760 C C . GLY A 1 101 ? -14.439 5.541 -3.147 1.00 95.69 101 GLY A C 1
ATOM 761 O O . GLY A 1 101 ? -14.457 4.330 -2.931 1.00 95.69 101 GLY A O 1
ATOM 762 N N . ILE A 1 102 ? -14.144 6.041 -4.352 1.00 96.62 102 ILE A N 1
ATOM 763 C CA . ILE A 1 102 ? -13.737 5.188 -5.485 1.00 96.62 102 ILE A CA 1
ATOM 764 C C . ILE A 1 102 ? -12.378 4.523 -5.243 1.00 96.62 102 ILE A C 1
ATOM 766 O O . ILE A 1 102 ? -12.174 3.387 -5.652 1.00 96.62 102 ILE A O 1
ATOM 770 N N . ALA A 1 103 ? -11.475 5.218 -4.544 1.00 98.06 103 ALA A N 1
ATOM 771 C CA . ALA A 1 103 ? -10.183 4.682 -4.160 1.00 98.06 103 ALA A CA 1
ATOM 772 C C . ALA A 1 103 ? -10.372 3.661 -3.034 1.00 98.06 103 ALA A C 1
ATOM 774 O O . ALA A 1 103 ? -10.787 4.026 -1.931 1.00 98.06 103 ALA A O 1
ATOM 775 N N . GLN A 1 104 ? -10.032 2.400 -3.298 1.00 98.44 104 GLN A N 1
ATOM 776 C CA . GLN A 1 104 ? -10.090 1.314 -2.318 1.00 98.44 104 GLN A CA 1
ATOM 777 C C . GLN A 1 104 ? -8.672 0.773 -2.068 1.00 98.44 104 GLN A C 1
ATOM 779 O O . GLN A 1 104 ? -8.159 -0.021 -2.855 1.00 98.44 104 GLN A O 1
ATOM 784 N N . PRO A 1 105 ? -7.988 1.224 -1.004 1.00 98.38 105 PRO A N 1
ATOM 785 C CA . PRO A 1 105 ? -6.638 0.781 -0.657 1.00 98.38 105 PRO A CA 1
ATOM 786 C C . PRO A 1 105 ? -6.533 -0.682 -0.205 1.00 98.38 105 PRO A C 1
ATOM 788 O O . PRO A 1 105 ? -7.413 -1.210 0.476 1.00 98.38 105 PRO A O 1
ATOM 791 N N . LEU A 1 106 ? -5.385 -1.307 -0.482 1.00 98.12 106 LEU A N 1
ATOM 792 C CA . LEU A 1 106 ? -5.033 -2.636 0.021 1.00 98.12 106 LEU A CA 1
ATOM 793 C C . LEU A 1 106 ? -4.683 -2.568 1.508 1.00 98.12 106 LEU A C 1
ATOM 795 O O . LEU A 1 106 ? -3.755 -1.851 1.889 1.00 98.12 106 LEU A O 1
ATOM 799 N N . ARG A 1 107 ? -5.330 -3.384 2.343 1.00 95.44 107 ARG A N 1
ATOM 800 C CA . ARG A 1 107 ? -4.866 -3.627 3.717 1.00 95.44 107 ARG A CA 1
ATOM 801 C C . ARG A 1 107 ? -3.677 -4.585 3.714 1.00 95.44 107 ARG A C 1
ATOM 803 O O . ARG A 1 107 ? -3.757 -5.662 3.125 1.00 95.44 107 ARG A O 1
ATOM 810 N N . VAL A 1 108 ? -2.601 -4.233 4.412 1.00 92.50 108 VAL A N 1
ATOM 811 C CA . VAL A 1 108 ? -1.411 -5.087 4.563 1.00 92.50 108 VAL A CA 1
ATOM 812 C C . VAL A 1 108 ? -1.206 -5.532 6.015 1.00 92.50 108 VAL A C 1
ATOM 814 O O . VAL A 1 108 ? -1.782 -4.978 6.949 1.00 92.50 108 VAL A O 1
ATOM 817 N N . ASN A 1 109 ? -0.378 -6.561 6.211 1.00 86.31 109 ASN A N 1
ATOM 818 C CA . ASN A 1 109 ? -0.193 -7.219 7.512 1.00 86.31 109 ASN A CA 1
ATOM 819 C C . ASN A 1 109 ? 0.429 -6.321 8.594 1.00 86.31 109 ASN A C 1
ATOM 821 O O . ASN A 1 109 ? 0.300 -6.627 9.773 1.00 86.31 109 ASN A O 1
ATOM 825 N N . ASP A 1 110 ? 1.093 -5.230 8.207 1.00 85.06 110 ASP A N 1
ATOM 826 C CA . ASP A 1 110 ? 1.662 -4.252 9.144 1.00 85.06 110 ASP A CA 1
ATOM 827 C C . ASP A 1 110 ? 0.604 -3.294 9.740 1.00 85.06 110 ASP A C 1
ATOM 829 O O . ASP A 1 110 ? 0.949 -2.402 10.511 1.00 85.06 110 ASP A O 1
ATOM 833 N N . GLY A 1 111 ? -0.678 -3.481 9.397 1.00 85.75 111 GLY A N 1
ATOM 834 C CA . GLY A 1 111 ? -1.803 -2.677 9.879 1.00 85.75 111 GLY A CA 1
ATOM 835 C C . GLY A 1 111 ? -2.062 -1.409 9.063 1.00 85.75 111 GLY A C 1
ATOM 836 O O . GLY A 1 111 ? -3.074 -0.745 9.284 1.00 85.75 111 GLY A O 1
ATOM 837 N N . THR A 1 112 ? -1.194 -1.081 8.102 1.00 93.44 112 THR A N 1
ATOM 838 C CA . THR A 1 112 ? -1.385 0.062 7.202 1.00 93.44 112 THR A CA 1
ATOM 839 C C . THR A 1 112 ? -2.247 -0.295 5.995 1.00 93.44 112 THR A C 1
ATOM 841 O O . THR A 1 112 ? -2.469 -1.467 5.668 1.00 93.44 112 THR A O 1
ATOM 844 N N . TYR A 1 113 ? -2.712 0.742 5.299 1.00 97.31 113 TYR A N 1
ATOM 845 C CA . TYR A 1 113 ? -3.304 0.606 3.975 1.00 97.31 113 TYR A CA 1
ATOM 846 C C . TYR A 1 113 ? -2.389 1.208 2.912 1.00 97.31 113 TYR A C 1
ATOM 848 O O . TYR A 1 113 ? -1.713 2.210 3.149 1.00 97.31 113 TYR A O 1
ATOM 856 N N . ARG A 1 114 ? -2.350 0.593 1.733 1.00 98.19 114 ARG A N 1
ATOM 857 C CA . ARG A 1 114 ? -1.468 0.965 0.625 1.00 98.19 114 ARG A CA 1
ATOM 858 C C . ARG A 1 114 ? -2.283 1.254 -0.624 1.00 98.19 114 ARG A C 1
ATOM 860 O O . ARG A 1 114 ? -3.156 0.471 -0.987 1.00 98.19 114 ARG A O 1
ATOM 867 N N . TYR A 1 115 ? -1.980 2.368 -1.278 1.00 98.50 115 TYR A N 1
ATOM 868 C CA . TYR A 1 115 ? -2.666 2.794 -2.491 1.00 98.50 115 TYR A CA 1
ATOM 869 C C . TYR A 1 115 ? -1.684 3.401 -3.490 1.00 98.50 115 TYR A C 1
ATOM 871 O O . TYR A 1 115 ? -1.008 4.390 -3.190 1.00 98.50 115 TYR A O 1
ATOM 879 N N . LEU A 1 116 ? -1.576 2.793 -4.668 1.00 98.31 116 LEU A N 1
ATOM 880 C CA . LEU A 1 116 ? -0.714 3.263 -5.746 1.00 98.31 116 LEU A CA 1
ATOM 881 C C . LEU A 1 116 ? -1.412 4.374 -6.521 1.00 98.31 116 LEU A C 1
ATOM 883 O O . LEU A 1 116 ? -2.587 4.263 -6.866 1.00 98.31 116 LEU A O 1
ATOM 887 N N . VAL A 1 117 ? -0.671 5.431 -6.832 1.00 96.56 117 VAL A N 1
ATOM 888 C CA . VAL A 1 117 ? -1.159 6.569 -7.609 1.00 96.56 117 VAL A CA 1
ATOM 889 C C . VAL A 1 117 ? -0.201 6.890 -8.746 1.00 96.56 117 VAL A C 1
ATOM 891 O O . VAL A 1 117 ? 1.025 6.828 -8.595 1.00 96.56 117 VAL A O 1
ATOM 894 N N . ASN A 1 118 ? -0.760 7.289 -9.885 1.00 94.19 118 ASN A N 1
ATOM 895 C CA . ASN A 1 118 ? 0.030 7.907 -10.935 1.00 94.19 118 ASN A CA 1
ATOM 896 C C . ASN A 1 118 ? 0.313 9.367 -10.550 1.00 94.19 118 ASN A C 1
ATOM 898 O O . ASN A 1 118 ? -0.583 10.205 -10.535 1.00 94.19 118 ASN A O 1
ATOM 902 N N . HIS A 1 119 ? 1.576 9.663 -10.240 1.00 86.31 119 HIS A N 1
ATOM 903 C CA . HIS A 1 119 ? 2.036 10.995 -9.841 1.00 86.31 119 HIS A CA 1
ATOM 904 C C . HIS A 1 119 ? 1.902 12.068 -10.941 1.00 86.31 119 HIS A C 1
ATOM 906 O O . HIS A 1 119 ? 1.950 13.257 -10.630 1.00 86.31 119 HIS A O 1
ATOM 912 N N . ALA A 1 120 ? 1.763 11.670 -12.210 1.00 86.69 120 ALA A N 1
ATOM 913 C CA . ALA A 1 120 ? 1.621 12.581 -13.345 1.00 86.69 120 ALA A CA 1
ATOM 914 C C . ALA A 1 120 ? 0.169 13.039 -13.573 1.00 86.69 120 ALA A C 1
ATOM 916 O O . ALA A 1 120 ? -0.074 13.961 -14.351 1.00 86.69 120 ALA A O 1
ATOM 917 N N . THR A 1 121 ? -0.796 12.423 -12.891 1.00 87.00 121 THR A N 1
ATOM 918 C CA . THR A 1 121 ? -2.226 12.740 -12.987 1.00 87.00 121 THR A CA 1
ATOM 919 C C . THR A 1 121 ? -2.795 13.082 -11.611 1.00 87.00 121 THR A C 1
ATOM 921 O O . THR A 1 121 ? -2.261 12.618 -10.603 1.00 87.00 121 THR A O 1
ATOM 924 N N . PRO A 1 122 ? -3.893 13.853 -11.522 1.00 88.62 122 PRO A N 1
ATOM 925 C CA . PRO A 1 122 ? -4.591 14.039 -10.256 1.00 88.62 122 PRO A CA 1
ATOM 926 C C . PRO A 1 122 ? -4.980 12.689 -9.640 1.00 88.62 122 PRO A C 1
ATOM 928 O O . PRO A 1 122 ? -5.647 11.880 -10.282 1.00 88.62 122 PRO A O 1
ATOM 931 N N . ALA A 1 123 ? -4.548 12.443 -8.403 1.00 91.44 123 ALA A N 1
ATOM 932 C CA . ALA A 1 123 ? -4.928 11.243 -7.670 1.00 91.44 123 ALA A CA 1
ATOM 933 C C . ALA A 1 123 ? -6.374 11.365 -7.154 1.00 91.44 123 ALA A C 1
ATOM 935 O O . ALA A 1 123 ? -6.775 12.463 -6.748 1.00 91.44 123 ALA A O 1
ATOM 936 N N . PRO A 1 124 ? -7.145 10.263 -7.113 1.00 94.94 124 PRO A N 1
ATOM 937 C CA . PRO A 1 124 ? -8.446 10.268 -6.459 1.00 94.94 124 PRO A CA 1
ATOM 938 C C . PRO A 1 124 ? -8.298 10.541 -4.957 1.00 94.94 124 PRO A C 1
ATOM 940 O O . PRO A 1 124 ? -7.275 10.217 -4.341 1.00 94.94 124 PRO A O 1
ATOM 943 N N . THR A 1 125 ? -9.329 11.141 -4.361 1.00 97.44 125 THR A N 1
ATOM 944 C CA . THR A 1 125 ? -9.429 11.261 -2.907 1.00 97.44 125 THR A CA 1
ATOM 945 C C . THR A 1 125 ? -9.650 9.886 -2.292 1.00 97.44 125 THR A C 1
ATOM 947 O O . THR A 1 125 ? -10.365 9.042 -2.831 1.00 97.44 125 THR A O 1
ATOM 950 N N . ILE A 1 126 ? -9.004 9.653 -1.154 1.00 98.31 126 ILE A N 1
ATOM 951 C CA . ILE A 1 126 ? -9.183 8.446 -0.357 1.00 98.31 126 ILE A CA 1
ATOM 952 C C . ILE A 1 126 ? -10.045 8.836 0.833 1.00 98.31 126 ILE A C 1
ATOM 954 O O . ILE A 1 126 ? -9.632 9.635 1.674 1.00 98.31 126 ILE A O 1
ATOM 958 N N . GLU A 1 127 ? -11.250 8.289 0.874 1.00 98.19 127 GLU A N 1
ATOM 959 C CA . GLU A 1 127 ? -12.289 8.641 1.836 1.00 98.19 127 GLU A CA 1
ATOM 960 C C . GLU A 1 127 ? -12.748 7.394 2.570 1.00 98.19 127 GLU A C 1
ATOM 962 O O . GLU A 1 127 ? -12.859 6.313 1.980 1.00 98.19 127 GLU A O 1
ATOM 967 N N . GLY A 1 128 ? -13.032 7.543 3.854 1.00 97.44 128 GLY A N 1
ATOM 968 C CA . GLY A 1 128 ? -13.526 6.440 4.650 1.00 97.44 128 GLY A CA 1
ATOM 969 C C . GLY A 1 128 ? -13.887 6.847 6.061 1.00 97.44 128 GLY A C 1
ATOM 970 O O . GLY A 1 128 ? -13.841 8.019 6.438 1.00 97.44 128 GLY A O 1
ATOM 971 N N . HIS A 1 129 ? -14.225 5.836 6.846 1.00 95.69 129 HIS A N 1
ATOM 972 C CA . HIS A 1 129 ? -14.527 5.981 8.256 1.00 95.69 129 HIS A CA 1
ATOM 973 C C . HIS A 1 129 ? -13.921 4.847 9.079 1.00 95.69 129 HIS A C 1
ATOM 975 O O . HIS A 1 129 ? -13.608 3.766 8.571 1.00 95.69 129 HIS A O 1
ATOM 981 N N . TYR A 1 130 ? -13.764 5.105 10.368 1.00 93.00 130 TYR A N 1
ATOM 982 C CA . TYR A 1 130 ? -13.317 4.152 11.378 1.00 93.00 130 TYR A CA 1
ATOM 983 C C . TYR A 1 130 ? -14.062 4.416 12.691 1.00 93.00 130 TYR A C 1
ATOM 985 O O . TYR A 1 130 ? -14.940 5.280 12.748 1.00 93.00 130 TYR A O 1
ATOM 993 N N . ASP A 1 131 ? -13.728 3.649 13.732 1.00 88.44 131 ASP A N 1
ATOM 994 C CA . ASP A 1 131 ? -14.348 3.772 15.060 1.00 88.44 131 ASP A CA 1
ATOM 995 C C . ASP A 1 131 ? -15.871 3.576 14.982 1.00 88.44 131 ASP A C 1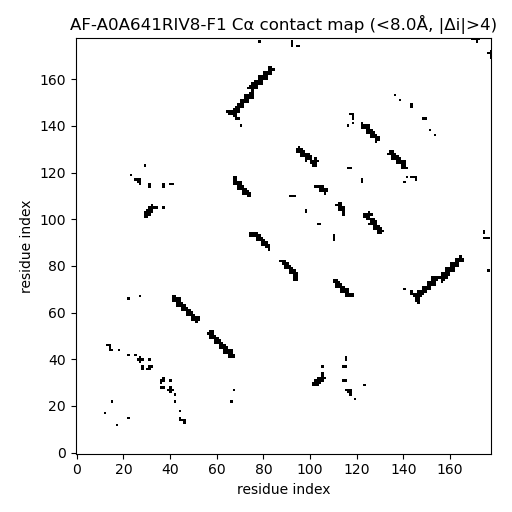
ATOM 997 O O . ASP A 1 131 ? -16.665 4.459 15.305 1.00 88.44 131 ASP A O 1
ATOM 1001 N N . GLU A 1 132 ? -16.262 2.436 14.398 1.00 85.56 132 GLU A N 1
ATOM 1002 C CA . GLU A 1 132 ? -17.660 2.053 14.144 1.00 85.56 132 GLU A CA 1
ATOM 1003 C C . GLU A 1 132 ? -18.445 3.073 13.295 1.00 85.56 132 GLU A C 1
ATOM 1005 O O . GLU A 1 132 ? -19.668 3.164 13.363 1.00 85.56 132 GLU A O 1
ATOM 1010 N N . GLY A 1 133 ? -17.734 3.844 12.465 1.00 87.38 133 GLY A N 1
ATOM 1011 C CA . GLY A 1 133 ? -18.325 4.860 11.595 1.00 87.38 133 GLY A CA 1
ATOM 1012 C C . GLY A 1 133 ? -18.517 6.221 12.254 1.00 87.38 133 GLY A C 1
ATOM 1013 O O . GLY A 1 133 ? -19.019 7.133 11.606 1.00 87.38 133 GLY A O 1
ATOM 1014 N N . SER A 1 134 ? -18.096 6.395 13.508 1.00 90.75 134 SER A N 1
ATOM 1015 C CA . SER A 1 134 ? -18.205 7.680 14.207 1.00 90.75 134 SER A CA 1
ATOM 1016 C C . SER A 1 134 ? -17.181 8.721 13.745 1.00 90.75 134 SER A C 1
ATOM 1018 O O . SER A 1 134 ? -17.386 9.918 13.961 1.00 90.75 134 SER A O 1
ATOM 1020 N N . LYS A 1 135 ? -16.089 8.290 13.101 1.00 94.19 135 LYS A N 1
ATOM 1021 C CA . LYS A 1 135 ? -15.034 9.173 12.601 1.00 94.19 135 LYS A CA 1
ATOM 1022 C C . LYS A 1 135 ? -14.798 8.997 11.111 1.00 94.19 135 LYS A C 1
ATOM 1024 O O . LYS A 1 135 ? -14.419 7.919 10.664 1.00 94.19 135 LYS A O 1
ATOM 1029 N N . GLU A 1 136 ? -14.953 10.087 10.370 1.00 96.69 136 GLU A N 1
ATOM 1030 C CA . GLU A 1 136 ? -14.665 10.172 8.939 1.00 96.69 136 GLU A CA 1
ATOM 1031 C C . GLU A 1 136 ? -13.277 10.766 8.684 1.00 96.69 136 GLU A C 1
ATOM 1033 O O . GLU A 1 136 ? -12.759 11.558 9.476 1.00 96.69 136 GLU A O 1
ATOM 1038 N N . PHE A 1 137 ? -12.672 10.409 7.554 1.00 97.06 137 PHE A N 1
ATOM 1039 C CA . PHE A 1 137 ? -11.428 11.007 7.090 1.00 97.06 137 PHE A CA 1
ATOM 1040 C C . PHE A 1 137 ? -11.402 11.147 5.568 1.00 97.06 137 PHE A C 1
ATOM 1042 O O . PHE A 1 137 ? -12.018 10.380 4.825 1.00 97.06 137 PHE A O 1
ATOM 1049 N N . THR A 1 138 ? -10.605 12.108 5.110 1.00 97.81 138 THR A N 1
ATOM 1050 C CA . THR A 1 138 ? -10.303 12.319 3.695 1.00 97.81 138 THR A CA 1
ATOM 1051 C C . THR A 1 138 ? -8.812 12.563 3.534 1.00 97.81 138 THR A C 1
ATOM 1053 O O . THR A 1 138 ? -8.215 13.371 4.246 1.00 97.81 138 THR A O 1
ATOM 1056 N N . ILE A 1 139 ? -8.202 11.876 2.576 1.00 97.75 139 ILE A N 1
ATOM 1057 C CA . ILE A 1 139 ? -6.810 12.056 2.180 1.00 97.75 139 ILE A CA 1
ATOM 1058 C C . ILE A 1 139 ? -6.788 12.432 0.705 1.00 97.75 139 ILE A C 1
ATOM 1060 O O . ILE A 1 139 ? -7.381 11.759 -0.133 1.00 97.75 139 ILE A O 1
ATOM 1064 N N . THR A 1 140 ? -6.044 13.484 0.375 1.00 96.06 140 THR A N 1
ATOM 1065 C CA . THR A 1 140 ? -5.737 13.851 -1.010 1.00 96.06 140 THR A CA 1
ATOM 1066 C C . THR A 1 140 ? -4.257 13.568 -1.272 1.00 96.06 140 THR A C 1
ATOM 1068 O O . THR A 1 140 ? -3.397 14.363 -0.855 1.00 96.06 140 THR A O 1
ATOM 1071 N N . PRO A 1 141 ? -3.918 12.432 -1.916 1.00 95.25 141 PRO A N 1
ATOM 1072 C CA . PRO A 1 141 ? -2.538 12.123 -2.258 1.00 95.25 141 PRO A CA 1
ATOM 1073 C C . PRO A 1 141 ? -1.920 13.248 -3.099 1.00 95.25 141 PRO A C 1
ATOM 1075 O O . PRO A 1 141 ? -2.514 13.726 -4.060 1.00 95.25 141 PRO A O 1
ATOM 1078 N N . SER A 1 142 ? -0.747 13.732 -2.695 1.00 92.00 142 SER A N 1
ATOM 1079 C CA . SER A 1 142 ? -0.124 14.932 -3.267 1.00 92.00 142 SER A CA 1
ATOM 1080 C C . SER A 1 142 ? 1.343 15.053 -2.855 1.00 92.00 142 SER A C 1
ATOM 1082 O O . SER A 1 142 ? 1.741 14.614 -1.766 1.00 92.00 142 SER A O 1
ATOM 1084 N N . GLY A 1 143 ? 2.147 15.684 -3.719 1.00 90.38 143 GLY A N 1
ATOM 1085 C CA . GLY A 1 143 ? 3.590 15.847 -3.509 1.00 90.38 143 GLY A CA 1
ATOM 1086 C C . GLY A 1 143 ? 4.348 14.517 -3.536 1.00 90.38 143 GLY A C 1
ATOM 1087 O O . GLY A 1 143 ? 5.226 14.296 -2.708 1.00 90.38 143 GLY A O 1
ATOM 1088 N N . LEU A 1 144 ? 3.948 13.621 -4.436 1.00 92.25 144 LEU A N 1
ATOM 1089 C CA . LEU A 1 144 ? 4.527 12.298 -4.642 1.00 92.25 144 LEU A CA 1
ATOM 1090 C C . LEU A 1 144 ? 5.360 12.288 -5.929 1.00 92.25 144 LEU A C 1
ATOM 1092 O O . LEU A 1 144 ? 5.031 12.991 -6.883 1.00 92.25 144 LEU A O 1
ATOM 1096 N N . SER A 1 145 ? 6.411 11.474 -5.969 1.00 92.19 145 SER A N 1
ATOM 1097 C CA . SER A 1 145 ? 7.226 11.240 -7.167 1.00 92.19 145 SER A CA 1
ATOM 1098 C C . SER A 1 145 ? 7.271 9.756 -7.537 1.00 92.19 145 SER A C 1
ATOM 1100 O O . SER A 1 145 ? 6.978 8.889 -6.710 1.00 92.19 145 SER A O 1
ATOM 1102 N N . THR A 1 146 ? 7.634 9.459 -8.787 1.00 92.25 146 THR A N 1
ATOM 1103 C CA . THR A 1 146 ? 7.839 8.084 -9.281 1.00 92.25 146 THR A CA 1
ATOM 1104 C C . THR A 1 146 ? 8.667 7.249 -8.302 1.00 92.25 146 THR A C 1
ATOM 1106 O O . THR A 1 146 ? 9.728 7.697 -7.865 1.00 92.25 146 THR A O 1
ATOM 1109 N N . GLY A 1 147 ? 8.197 6.044 -7.966 1.00 93.19 147 GLY A N 1
ATOM 1110 C CA . GLY A 1 147 ? 8.926 5.088 -7.127 1.00 93.19 147 GLY A CA 1
ATOM 1111 C C . GLY A 1 147 ? 9.103 5.516 -5.667 1.00 93.19 147 GLY A C 1
ATOM 1112 O O . GLY A 1 147 ? 9.790 4.839 -4.906 1.00 93.19 147 GLY A O 1
ATOM 1113 N N . SER A 1 148 ? 8.494 6.633 -5.259 1.00 95.56 148 SER A N 1
ATOM 1114 C CA . SER A 1 148 ? 8.497 7.106 -3.877 1.00 95.56 148 SER A CA 1
ATOM 1115 C C . SER A 1 148 ? 7.228 6.693 -3.140 1.00 95.56 148 SER A C 1
ATOM 1117 O O . SER A 1 148 ? 6.213 6.338 -3.743 1.00 95.56 148 SER A O 1
ATOM 1119 N N . TYR A 1 149 ? 7.269 6.803 -1.815 1.00 96.81 149 TYR A N 1
ATOM 1120 C CA . TYR A 1 149 ? 6.079 6.703 -0.988 1.00 96.81 149 TYR A CA 1
ATOM 1121 C C . TYR A 1 149 ? 5.949 7.911 -0.062 1.00 96.81 149 TYR A C 1
ATOM 1123 O O . TYR A 1 149 ? 6.941 8.525 0.339 1.00 96.81 149 TYR A O 1
ATOM 1131 N N . LYS A 1 150 ? 4.714 8.214 0.336 1.00 97.00 150 LYS A N 1
ATOM 1132 C CA . LYS A 1 150 ? 4.403 9.175 1.396 1.00 97.00 150 LYS A CA 1
ATOM 1133 C C . LYS A 1 150 ? 3.438 8.546 2.382 1.00 97.00 150 LYS A C 1
ATOM 1135 O O . LYS A 1 150 ? 2.500 7.852 1.994 1.00 97.00 150 LYS A O 1
ATOM 1140 N N . ARG A 1 151 ? 3.688 8.798 3.664 1.00 97.06 151 ARG A N 1
ATOM 1141 C CA . ARG A 1 151 ? 2.828 8.344 4.755 1.00 97.06 151 ARG A CA 1
ATOM 1142 C C . ARG A 1 151 ? 1.813 9.417 5.119 1.00 97.06 151 ARG A C 1
ATOM 1144 O O . ARG A 1 151 ? 2.163 10.590 5.251 1.00 97.06 151 ARG A O 1
ATOM 1151 N N . TYR A 1 152 ? 0.575 8.987 5.297 1.00 97.50 152 TYR A N 1
A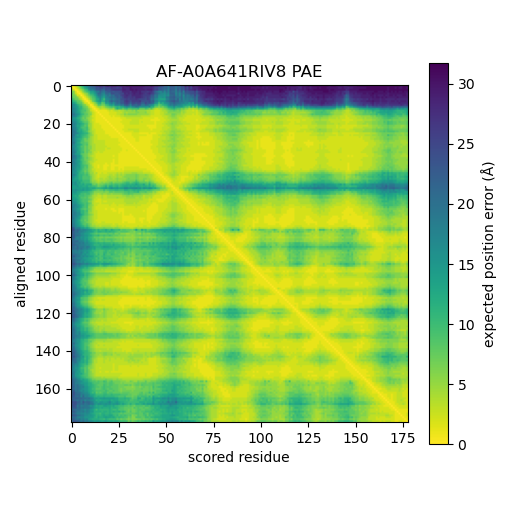TOM 1152 C CA . TYR A 1 152 ? -0.569 9.792 5.681 1.00 97.50 152 TYR A CA 1
ATOM 1153 C C . TYR A 1 152 ? -1.106 9.250 6.995 1.00 97.50 152 TYR A C 1
ATOM 1155 O O . TYR A 1 152 ? -1.527 8.100 7.075 1.00 97.50 152 TYR A O 1
ATOM 1163 N N . LYS A 1 153 ? -1.062 10.083 8.030 1.00 96.38 153 LYS A N 1
ATOM 1164 C CA . LYS A 1 153 ? -1.477 9.712 9.379 1.00 96.38 153 LYS A CA 1
ATOM 1165 C C . LYS A 1 153 ? -2.873 10.251 9.646 1.00 96.38 153 LYS A C 1
ATOM 1167 O O . LYS A 1 153 ? -3.025 11.458 9.833 1.00 96.38 153 LYS A O 1
ATOM 1172 N N . VAL A 1 154 ? -3.870 9.374 9.664 1.00 96.19 154 VAL A N 1
ATOM 1173 C CA . VAL A 1 154 ? -5.244 9.737 10.040 1.00 96.19 154 VAL A CA 1
ATOM 1174 C C . VAL A 1 154 ? -5.268 10.000 11.548 1.00 96.19 154 VAL A C 1
ATOM 1176 O O . VAL A 1 154 ? -4.729 9.201 12.309 1.00 96.19 154 VAL A O 1
ATOM 1179 N N . ASP A 1 155 ? -5.794 11.153 11.981 1.00 94.00 155 ASP A N 1
ATOM 1180 C CA . ASP A 1 155 ? -5.756 11.621 13.383 1.00 94.00 155 ASP A CA 1
ATOM 1181 C C . ASP A 1 155 ? -4.366 11.479 14.048 1.00 94.00 155 ASP A C 1
ATOM 1183 O O . ASP A 1 155 ? -4.228 11.109 15.214 1.00 94.00 155 ASP A O 1
ATOM 1187 N N . GLY A 1 156 ? -3.291 11.724 13.291 1.00 92.75 156 GLY A N 1
ATOM 1188 C CA . GLY A 1 156 ? -1.918 11.603 13.795 1.00 92.75 156 GLY A CA 1
ATOM 1189 C C . GLY A 1 156 ? -1.417 10.165 13.992 1.00 92.75 156 GLY A C 1
ATOM 1190 O O . GLY A 1 156 ? -0.282 9.994 14.441 1.00 92.75 156 GLY A O 1
ATOM 1191 N N . ALA A 1 157 ? -2.205 9.153 13.609 1.00 90.69 157 ALA A N 1
ATOM 1192 C CA . ALA A 1 157 ? -1.889 7.726 13.713 1.00 90.69 157 ALA A CA 1
ATOM 1193 C C . ALA A 1 157 ? -1.442 7.317 15.127 1.00 90.69 157 ALA A C 1
ATOM 1195 O O . ALA A 1 157 ? -0.445 6.616 15.324 1.00 90.69 157 ALA A O 1
ATOM 1196 N N . VAL A 1 158 ? -2.159 7.818 16.137 1.00 88.69 158 VAL A N 1
ATOM 1197 C CA . VAL A 1 158 ? -1.826 7.563 17.540 1.00 88.69 158 VAL A CA 1
ATOM 1198 C C . VAL A 1 158 ? -1.888 6.063 17.828 1.00 88.69 158 VAL A C 1
ATOM 1200 O O . VAL A 1 158 ? -2.883 5.399 17.542 1.00 88.69 158 VAL A O 1
ATOM 1203 N N . THR A 1 159 ? -0.810 5.550 18.419 1.00 89.69 159 THR A N 1
ATOM 1204 C CA . THR A 1 159 ? -0.695 4.167 18.889 1.00 89.69 159 THR A CA 1
ATOM 1205 C C . THR A 1 159 ? -0.638 4.159 20.411 1.00 89.69 159 THR A C 1
ATOM 1207 O O . THR A 1 159 ? 0.157 4.887 21.009 1.00 89.69 159 THR A O 1
ATOM 1210 N N . THR A 1 160 ? -1.449 3.319 21.047 1.00 91.44 160 THR A N 1
ATOM 1211 C CA . THR A 1 160 ? -1.412 3.091 22.495 1.00 91.44 160 THR A CA 1
ATOM 1212 C C . THR A 1 160 ? -0.677 1.792 22.779 1.00 91.44 160 THR A C 1
ATOM 1214 O O . THR A 1 160 ? -1.118 0.729 22.355 1.00 91.44 160 THR A O 1
ATOM 1217 N N . VAL A 1 161 ? 0.433 1.862 23.513 1.00 93.50 161 VAL A N 1
ATOM 1218 C CA . VAL A 1 161 ? 1.154 0.667 23.973 1.00 93.50 161 VAL A CA 1
ATOM 1219 C C . VAL A 1 161 ? 0.613 0.254 25.338 1.00 93.50 161 VAL A C 1
ATOM 1221 O O . VAL A 1 161 ? 0.512 1.089 26.236 1.00 93.50 161 VAL A O 1
ATOM 1224 N N . LYS A 1 162 ? 0.269 -1.025 25.491 1.00 93.75 162 LYS A N 1
ATOM 1225 C CA . LYS A 1 162 ? -0.187 -1.629 26.744 1.00 93.75 162 LYS A CA 1
ATOM 1226 C C . LYS A 1 162 ? 0.743 -2.776 27.111 1.00 93.75 162 LYS A C 1
ATOM 1228 O O . LYS A 1 162 ? 0.823 -3.750 26.366 1.00 93.75 162 LYS A O 1
ATOM 1233 N N . ASP A 1 163 ? 1.407 -2.677 28.257 1.00 94.44 163 ASP A N 1
ATOM 1234 C CA . ASP A 1 163 ? 2.064 -3.839 28.852 1.00 94.44 163 ASP A CA 1
ATOM 1235 C C . ASP A 1 163 ? 0.980 -4.795 29.369 1.00 94.44 163 ASP A C 1
ATOM 1237 O O . ASP A 1 163 ? 0.091 -4.383 30.119 1.00 94.44 163 ASP A O 1
ATOM 1241 N N . TYR A 1 164 ? 1.019 -6.058 28.948 1.00 94.81 164 TYR A N 1
ATOM 1242 C CA . TYR A 1 164 ? -0.056 -7.014 29.210 1.00 94.81 164 TYR A CA 1
ATOM 1243 C C . TYR A 1 164 ? 0.493 -8.356 29.688 1.00 94.81 164 TYR A C 1
ATOM 1245 O O . TYR A 1 164 ? 1.316 -8.987 29.029 1.00 94.81 164 TYR A O 1
ATOM 1253 N N . THR A 1 165 ? 0.033 -8.821 30.846 1.00 95.38 165 THR A N 1
ATOM 1254 C CA . THR A 1 165 ? 0.356 -10.170 31.330 1.00 95.38 165 THR A CA 1
ATOM 1255 C C . THR A 1 165 ? -0.813 -11.079 31.007 1.00 95.38 165 THR A C 1
ATOM 1257 O O . THR A 1 165 ? -1.822 -11.000 31.697 1.00 95.38 165 THR A O 1
ATOM 1260 N N . MET A 1 166 ? -0.675 -11.934 29.988 1.00 92.25 166 MET A N 1
ATOM 1261 C CA . MET A 1 166 ? -1.737 -12.881 29.638 1.00 92.25 166 MET A CA 1
ATOM 1262 C C . MET A 1 166 ? -2.023 -13.846 30.789 1.00 92.25 166 MET A C 1
ATOM 1264 O O . MET A 1 166 ? -1.111 -14.469 31.344 1.00 92.25 166 MET A O 1
ATOM 1268 N N . GLN A 1 167 ? -3.299 -14.013 31.109 1.00 93.56 167 GLN A N 1
ATOM 1269 C CA . GLN A 1 167 ? -3.812 -14.928 32.114 1.00 93.56 167 GLN A CA 1
ATOM 1270 C C . GLN A 1 167 ? -4.769 -15.943 31.489 1.00 93.56 167 GLN A C 1
ATOM 1272 O O . GLN A 1 167 ? -5.419 -15.726 30.466 1.00 93.56 167 GLN A O 1
ATOM 1277 N N . ARG A 1 168 ? -4.872 -17.116 32.124 1.00 93.12 168 ARG A N 1
ATOM 1278 C CA . ARG A 1 168 ? -5.898 -18.086 31.738 1.00 93.12 168 ARG A CA 1
ATOM 1279 C C . ARG A 1 168 ? -7.269 -17.476 32.024 1.00 93.12 168 ARG A C 1
ATOM 1281 O O . ARG A 1 168 ? -7.577 -17.213 33.181 1.00 93.12 168 ARG A O 1
ATOM 1288 N N . GLY A 1 169 ? -8.096 -17.377 30.991 1.00 93.38 169 GLY A N 1
ATOM 1289 C CA . GLY A 1 169 ? -9.436 -16.803 31.090 1.00 93.38 169 GLY A CA 1
ATOM 1290 C C . GLY A 1 169 ? -9.552 -15.404 30.492 1.00 93.38 169 GLY A C 1
ATOM 1291 O O . GLY A 1 169 ? -10.666 -14.893 30.469 1.00 93.38 169 GLY A O 1
ATOM 1292 N N . ASP A 1 170 ? -8.463 -14.824 29.978 1.00 94.19 170 ASP A N 1
ATOM 1293 C CA . ASP A 1 170 ? -8.541 -13.625 29.140 1.00 94.19 170 ASP A CA 1
ATOM 1294 C C . ASP A 1 170 ? -9.333 -13.926 27.859 1.00 94.19 170 ASP A C 1
ATOM 1296 O O . ASP A 1 170 ? -9.259 -15.029 27.300 1.00 94.19 170 ASP A O 1
ATOM 1300 N N . TYR A 1 171 ? -10.108 -12.942 27.402 1.00 93.69 171 TYR A N 1
ATOM 1301 C CA . TYR A 1 171 ? -10.993 -13.072 26.248 1.00 93.69 171 TYR A CA 1
ATOM 1302 C C . TYR A 1 171 ? -10.460 -12.249 25.082 1.00 93.69 171 TYR A C 1
ATOM 1304 O O . TYR A 1 171 ? -10.292 -11.041 25.202 1.00 93.69 171 TYR A O 1
ATOM 1312 N N . LEU A 1 172 ? -10.269 -12.899 23.934 1.00 91.81 172 LEU A N 1
ATOM 1313 C CA . LEU A 1 172 ? -10.048 -12.203 22.672 1.00 91.81 172 LEU A CA 1
ATOM 1314 C C . LEU A 1 172 ? -11.394 -11.715 22.129 1.00 91.81 172 LEU A C 1
ATOM 1316 O O . LEU A 1 172 ? -12.278 -12.523 21.825 1.00 91.81 172 LEU A O 1
ATOM 1320 N N . LEU A 1 173 ? -11.546 -10.400 22.024 1.00 90.25 173 LEU A N 1
ATOM 1321 C CA . LEU A 1 173 ? -12.742 -9.758 21.494 1.00 90.25 173 LEU A CA 1
ATOM 1322 C C . LEU A 1 173 ? -12.788 -9.839 19.960 1.00 90.25 173 LEU A C 1
ATOM 1324 O O . LEU A 1 173 ? -11.781 -10.068 19.290 1.00 90.25 173 LEU A O 1
ATOM 1328 N N . ALA A 1 174 ? -13.980 -9.651 19.385 1.00 87.06 174 ALA A N 1
ATOM 1329 C CA . ALA A 1 174 ? -14.191 -9.730 17.935 1.00 87.06 174 ALA A CA 1
ATOM 1330 C C . ALA A 1 174 ? -13.453 -8.630 17.150 1.00 87.06 174 ALA A C 1
ATOM 1332 O O . ALA A 1 174 ? -13.124 -8.819 15.981 1.00 87.06 174 ALA A O 1
ATOM 1333 N N . ASP A 1 175 ? -13.179 -7.500 17.797 1.00 82.44 175 ASP A N 1
ATOM 1334 C CA . ASP A 1 175 ? -12.364 -6.408 17.263 1.00 82.44 175 ASP A CA 1
ATOM 1335 C C . ASP A 1 175 ? -10.851 -6.686 17.372 1.00 82.44 175 ASP A C 1
ATOM 1337 O O . ASP A 1 175 ? -10.047 -5.908 16.868 1.00 82.44 175 ASP A O 1
ATOM 1341 N N . GLY A 1 176 ? -10.467 -7.804 17.998 1.00 87.00 176 GLY A N 1
ATOM 1342 C CA . GLY A 1 176 ? -9.094 -8.227 18.233 1.00 87.00 176 GLY A CA 1
ATOM 1343 C C . GLY A 1 176 ? -8.523 -7.791 19.580 1.00 87.00 176 GLY A C 1
ATOM 1344 O O . GLY A 1 176 ? -7.443 -8.247 19.924 1.00 87.00 176 GLY A O 1
ATOM 1345 N N . ASN A 1 177 ? -9.187 -6.948 20.372 1.00 89.75 177 ASN A N 1
ATOM 1346 C CA . ASN A 1 177 ? -8.631 -6.508 21.656 1.00 89.75 177 ASN A CA 1
ATOM 1347 C C . ASN A 1 177 ? -8.586 -7.637 22.708 1.00 89.75 177 ASN A C 1
ATOM 1349 O O . ASN A 1 177 ? -9.402 -8.562 22.694 1.00 89.75 177 ASN A O 1
ATOM 1353 N N . LEU A 1 178 ? -7.612 -7.518 23.620 1.00 90.38 178 LEU A N 1
ATOM 1354 C CA . LEU A 1 178 ? -7.365 -8.364 24.800 1.00 90.38 178 LEU A CA 1
ATOM 1355 C C . LEU A 1 178 ? -7.569 -7.587 26.109 1.00 90.38 178 LEU A C 1
ATOM 1357 O O . LEU A 1 178 ? -7.319 -6.351 26.111 1.00 90.38 178 LEU A O 1
#